Protein AF-A0A0M9DLR0-F1 (afdb_monomer)

Sequence (279 aa):
MKERIIIENIEEGLEKYKYYDSYKYNMDYLMDQLENIEKRFRVQEEAFNKESDKRETAIFPAHVFYKMQPSIVAPAYNLNQYLTKLNEYTVYYNFGEREKLKKTEVELNIYVNQIFISIKTLLDRCVSLFTYYIKGVSKDSTFGHIKANGTATGLINKIITIKKKPNDVDKEKEPLLDYIYEQYNEWIRIAVGPRDMIIHYNDFYTKYQHPIDGRIFPVHLEIRTFDDPYIDGEYVEPCDYNYKILYQKIHQLYEFFFTITATLSHPAYKISLSKMHYI

Mean predicted aligned error: 8.33 Å

Nearest PDB structures (foldseek):
  7unf-assembly1_4  TM=5.567E-01  e=7.968E+00  Homo sapiens
  8eas-assembly1_h  TM=5.859E-01  e=9.215E+00  Saccharomyces cerevisiae

Structure (mmCIF, N/CA/C/O backbone):
data_AF-A0A0M9DLR0-F1
#
_entry.id   AF-A0A0M9DLR0-F1
#
loop_
_atom_site.group_PDB
_atom_site.id
_atom_site.type_symbol
_atom_site.label_atom_id
_atom_site.label_alt_id
_atom_site.label_comp_id
_atom_site.label_asym_id
_atom_site.label_entity_id
_atom_site.label_seq_id
_atom_site.pdbx_PDB_ins_code
_atom_site.Cartn_x
_atom_site.Cartn_y
_atom_site.Cartn_z
_atom_site.occupancy
_atom_site.B_iso_or_equiv
_atom_site.auth_seq_id
_atom_site.auth_comp_id
_atom_site.auth_asym_id
_atom_site.auth_atom_id
_atom_site.pdbx_PDB_model_num
ATOM 1 N N . MET A 1 1 ? 40.654 0.465 -22.430 1.00 55.47 1 MET A N 1
ATOM 2 C CA . MET A 1 1 ? 40.245 1.735 -23.079 1.00 55.47 1 MET A CA 1
ATOM 3 C C . MET A 1 1 ? 38.786 1.690 -23.536 1.00 55.47 1 MET A C 1
ATOM 5 O O . MET A 1 1 ? 38.030 2.505 -23.041 1.00 55.47 1 MET A O 1
ATOM 9 N N . LYS A 1 2 ? 38.350 0.720 -24.365 1.00 58.00 2 LYS A N 1
ATOM 10 C CA . LYS A 1 2 ? 36.925 0.559 -24.752 1.00 58.00 2 LYS A CA 1
ATOM 11 C C . LYS A 1 2 ? 35.959 0.384 -23.570 1.00 58.00 2 LYS A C 1
ATOM 13 O O . LYS A 1 2 ? 34.967 1.089 -23.515 1.00 58.00 2 LYS A O 1
ATOM 18 N N . GLU A 1 3 ? 36.266 -0.492 -22.612 1.00 60.34 3 GLU A N 1
ATOM 19 C CA . GLU A 1 3 ? 35.406 -0.697 -21.428 1.00 60.34 3 GLU A CA 1
ATOM 20 C C . GLU A 1 3 ? 35.289 0.556 -20.557 1.00 60.34 3 GLU A C 1
ATOM 22 O O . GLU A 1 3 ? 34.208 0.884 -20.093 1.00 60.34 3 GLU A O 1
ATOM 27 N N . ARG A 1 4 ? 36.388 1.301 -20.399 1.00 53.91 4 ARG A N 1
ATOM 28 C CA . ARG A 1 4 ? 36.407 2.551 -19.632 1.00 53.91 4 ARG A CA 1
ATOM 29 C C . ARG A 1 4 ? 35.553 3.642 -20.289 1.00 53.91 4 ARG A C 1
ATOM 31 O O . ARG A 1 4 ? 34.787 4.290 -19.597 1.00 53.91 4 ARG A O 1
ATOM 38 N N 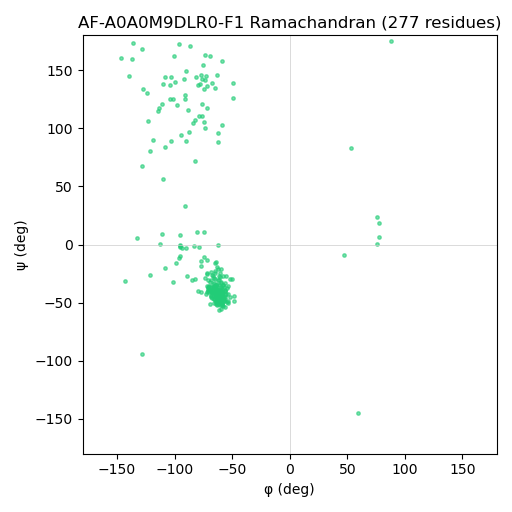. ILE A 1 5 ? 35.608 3.752 -21.620 1.00 62.72 5 ILE A N 1
ATOM 39 C CA . ILE A 1 5 ? 34.751 4.657 -22.406 1.00 62.72 5 ILE A CA 1
ATOM 40 C C . ILE A 1 5 ? 33.271 4.256 -22.290 1.00 62.72 5 ILE A C 1
ATOM 42 O O . ILE A 1 5 ? 32.404 5.115 -22.208 1.00 62.72 5 ILE A O 1
ATOM 46 N N . ILE A 1 6 ? 32.958 2.956 -22.267 1.00 61.72 6 ILE A N 1
ATOM 47 C CA . ILE A 1 6 ? 31.578 2.476 -22.084 1.00 61.72 6 ILE A CA 1
ATOM 48 C C . ILE A 1 6 ? 31.070 2.800 -20.672 1.00 61.72 6 ILE A C 1
ATOM 50 O O . ILE A 1 6 ? 29.934 3.239 -20.535 1.00 61.72 6 ILE A O 1
ATOM 54 N N . ILE A 1 7 ? 31.897 2.625 -19.637 1.00 61.94 7 ILE A N 1
ATOM 55 C CA . ILE A 1 7 ? 31.536 2.946 -18.247 1.00 61.94 7 ILE A CA 1
ATOM 56 C C . ILE A 1 7 ? 31.287 4.449 -18.077 1.00 61.94 7 ILE A C 1
ATOM 58 O O . ILE A 1 7 ? 30.223 4.818 -17.589 1.00 61.94 7 ILE A O 1
ATOM 62 N N . GLU A 1 8 ? 32.204 5.299 -18.549 1.00 59.59 8 GLU A N 1
ATOM 63 C CA . GLU A 1 8 ? 32.063 6.764 -18.488 1.00 59.59 8 GLU A CA 1
ATOM 64 C C . GLU A 1 8 ? 30.788 7.227 -19.231 1.00 59.59 8 GLU A C 1
ATOM 66 O O . GLU A 1 8 ? 30.005 8.008 -18.696 1.00 59.59 8 GLU A O 1
ATOM 71 N N . ASN A 1 9 ? 30.473 6.637 -20.392 1.00 67.44 9 ASN A N 1
ATOM 72 C CA . ASN A 1 9 ? 29.235 6.929 -21.130 1.00 67.44 9 ASN A CA 1
ATOM 73 C C . ASN A 1 9 ? 27.950 6.432 -20.431 1.00 67.44 9 ASN A C 1
ATOM 75 O O . ASN A 1 9 ? 26.885 7.028 -20.605 1.00 67.44 9 ASN A O 1
ATOM 79 N N . ILE A 1 10 ? 28.014 5.335 -19.666 1.00 67.94 10 ILE A N 1
ATOM 80 C CA . ILE A 1 10 ? 26.873 4.825 -18.885 1.00 67.94 10 ILE A CA 1
ATOM 81 C C . ILE A 1 10 ? 26.608 5.730 -17.681 1.00 67.94 10 ILE A C 1
ATOM 83 O O . ILE A 1 10 ? 25.446 6.026 -17.408 1.00 67.94 10 ILE A O 1
ATOM 87 N N . GLU A 1 11 ? 27.651 6.173 -16.977 1.00 66.50 11 GLU A N 1
ATOM 88 C CA . GLU A 1 11 ? 27.528 7.096 -15.841 1.00 66.50 11 GLU A CA 1
ATOM 89 C C . GLU A 1 11 ? 26.962 8.450 -16.293 1.00 66.50 11 GLU A C 1
ATOM 91 O O . GLU A 1 11 ? 25.952 8.902 -15.748 1.00 66.50 11 GLU A O 1
ATOM 96 N N . GLU A 1 12 ? 27.503 9.027 -17.371 1.00 65.31 12 GLU A N 1
ATOM 97 C CA . GLU A 1 12 ? 26.950 10.236 -17.998 1.00 65.31 12 GLU A CA 1
ATOM 98 C C . GLU A 1 12 ? 25.506 10.023 -18.487 1.00 65.31 12 GLU A C 1
ATOM 100 O O . GLU A 1 12 ? 24.647 10.901 -18.363 1.00 65.31 12 GLU A O 1
ATOM 105 N N . GLY A 1 13 ? 25.202 8.832 -19.011 1.00 64.19 13 GLY A N 1
ATOM 106 C CA . GLY A 1 13 ? 23.851 8.429 -19.385 1.00 64.19 13 GLY A CA 1
ATOM 107 C C . GLY A 1 13 ? 22.892 8.413 -18.194 1.00 64.19 13 GLY A C 1
ATOM 108 O O . GLY A 1 13 ? 21.809 8.983 -18.279 1.00 64.19 13 GLY A O 1
ATOM 109 N N . LEU A 1 14 ? 23.272 7.802 -17.073 1.00 65.69 14 LEU A N 1
ATOM 110 C CA . LEU A 1 14 ? 22.442 7.727 -15.866 1.00 65.69 14 LEU A CA 1
ATOM 111 C C . LEU A 1 14 ? 22.178 9.107 -15.254 1.00 65.69 14 LEU A C 1
ATOM 113 O O . LEU A 1 14 ? 21.077 9.353 -14.760 1.00 65.69 14 LEU A O 1
ATOM 117 N N . GLU A 1 15 ? 23.143 10.026 -15.317 1.00 63.56 15 GLU A N 1
ATOM 118 C CA . GLU A 1 15 ? 22.922 11.411 -14.894 1.00 63.56 15 GLU A CA 1
ATOM 119 C C . GLU A 1 15 ? 21.972 12.165 -15.829 1.00 63.56 15 GLU A C 1
ATOM 121 O O . GLU A 1 15 ? 21.103 12.906 -15.363 1.00 63.56 15 GLU A O 1
ATOM 126 N N . LYS A 1 16 ? 22.089 11.933 -17.140 1.00 66.25 16 LYS A N 1
ATOM 127 C CA . LYS A 1 16 ? 21.242 12.549 -18.168 1.00 66.25 16 LYS A CA 1
ATOM 128 C C . LYS A 1 16 ? 19.820 11.977 -18.205 1.00 66.25 16 LYS A C 1
ATOM 130 O O . LYS A 1 16 ? 18.882 12.685 -18.572 1.00 66.25 16 LYS A O 1
ATOM 135 N N . TYR A 1 17 ? 19.642 10.715 -17.820 1.00 67.75 17 TYR A N 1
ATOM 136 C CA . TYR A 1 17 ? 18.395 9.961 -17.944 1.00 67.75 17 TYR A CA 1
ATOM 137 C C . TYR A 1 17 ? 17.740 9.683 -16.581 1.00 67.75 17 TYR A C 1
ATOM 139 O O . TYR A 1 17 ? 17.421 8.545 -16.251 1.00 67.75 17 TYR A O 1
ATOM 147 N N . LYS A 1 18 ? 17.472 10.745 -15.807 1.00 79.56 18 LYS A N 1
ATOM 148 C CA . LYS A 1 18 ? 16.685 10.717 -14.551 1.00 79.56 18 LYS A CA 1
ATOM 149 C C . LYS A 1 18 ? 15.189 10.975 -14.767 1.00 79.56 18 LYS A C 1
ATOM 151 O O . LYS A 1 18 ? 14.521 11.593 -13.939 1.00 79.56 18 LYS A O 1
ATOM 156 N N . TYR A 1 19 ? 14.641 10.536 -15.898 1.00 78.31 19 TYR A N 1
ATOM 157 C CA . TYR A 1 19 ? 13.278 10.886 -16.317 1.00 78.31 19 TYR A CA 1
ATOM 158 C C . TYR A 1 19 ? 12.201 10.491 -15.312 1.00 78.31 19 TYR A C 1
ATOM 160 O O . TYR A 1 19 ? 11.195 11.184 -15.176 1.00 78.31 19 TYR A O 1
ATOM 168 N N . TYR A 1 20 ? 12.397 9.361 -14.637 1.00 87.25 20 TYR A N 1
ATOM 169 C CA . TYR A 1 20 ? 11.394 8.793 -13.747 1.00 87.25 20 TYR A CA 1
ATOM 170 C C . TYR A 1 20 ? 11.581 9.220 -12.285 1.00 87.25 20 TYR A C 1
ATOM 172 O O . TYR A 1 20 ? 10.738 8.901 -11.449 1.00 87.25 20 TYR A O 1
ATOM 180 N N . ASP A 1 21 ? 12.634 9.982 -11.965 1.00 89.81 21 ASP A N 1
ATOM 181 C CA . ASP A 1 21 ? 12.941 10.378 -10.585 1.00 89.81 21 ASP A CA 1
ATOM 182 C C . ASP A 1 21 ? 11.887 11.319 -9.991 1.00 89.81 21 ASP A C 1
ATOM 184 O O . ASP A 1 21 ? 11.648 11.280 -8.788 1.00 89.81 21 ASP A O 1
ATOM 188 N N . SER A 1 22 ? 11.179 12.094 -10.820 1.00 90.25 22 SER A N 1
ATOM 189 C CA . SER A 1 22 ? 10.074 12.950 -10.363 1.00 90.25 22 SER A CA 1
ATOM 190 C C . SER A 1 22 ? 8.880 12.169 -9.800 1.00 90.25 22 SER A C 1
ATOM 192 O O . SER A 1 22 ? 8.018 12.758 -9.158 1.00 90.25 22 SER A O 1
ATOM 194 N N . TYR A 1 23 ? 8.802 10.861 -10.065 1.00 92.69 23 TYR A N 1
ATOM 195 C CA . TYR A 1 23 ? 7.765 9.969 -9.539 1.00 92.69 23 TYR A CA 1
ATOM 196 C C . TYR A 1 23 ? 8.212 9.233 -8.271 1.00 92.69 23 TYR A C 1
ATOM 198 O O . TYR A 1 23 ? 7.442 8.448 -7.716 1.00 92.69 23 TYR A O 1
ATOM 206 N N . LYS A 1 24 ? 9.448 9.457 -7.805 1.00 96.00 24 LYS A N 1
ATOM 207 C CA . LYS A 1 24 ? 9.938 8.843 -6.574 1.00 96.00 24 LYS A CA 1
ATOM 208 C C . LYS A 1 24 ? 9.310 9.501 -5.353 1.00 96.00 24 LYS A C 1
ATOM 210 O O . LYS A 1 24 ? 9.160 10.718 -5.276 1.00 96.00 24 LYS A O 1
ATOM 215 N N . TYR A 1 25 ? 8.998 8.676 -4.366 1.00 96.94 25 TYR A N 1
ATOM 216 C CA . TYR A 1 25 ? 8.589 9.132 -3.047 1.00 96.94 25 TYR A CA 1
ATOM 217 C C . TYR A 1 25 ? 9.805 9.572 -2.238 1.00 96.94 25 TYR A C 1
ATOM 219 O O . TYR A 1 25 ? 10.836 8.896 -2.230 1.00 96.94 25 TYR A O 1
ATOM 227 N N . ASN A 1 26 ? 9.665 10.681 -1.514 1.00 96.88 26 ASN A N 1
ATOM 228 C CA . ASN A 1 26 ? 10.632 11.075 -0.500 1.00 96.88 26 ASN A CA 1
ATOM 229 C C . ASN A 1 26 ? 10.429 10.194 0.744 1.00 96.88 26 ASN A C 1
ATOM 231 O O . ASN A 1 26 ? 9.409 10.298 1.427 1.00 96.88 26 ASN A O 1
ATOM 235 N N . MET A 1 27 ? 11.396 9.312 1.003 1.00 96.31 27 MET A N 1
ATOM 236 C CA . MET A 1 27 ? 11.314 8.346 2.099 1.00 96.31 27 MET A CA 1
ATOM 237 C C . MET A 1 27 ? 11.441 9.016 3.467 1.00 96.31 27 MET A C 1
ATOM 239 O O . MET A 1 27 ? 10.735 8.610 4.383 1.00 96.31 27 MET A O 1
ATOM 243 N N . ASP A 1 28 ? 12.262 10.058 3.594 1.00 96.50 28 ASP A N 1
ATOM 244 C CA . ASP A 1 28 ? 12.433 10.790 4.854 1.00 96.50 28 ASP A CA 1
ATOM 245 C C . ASP A 1 28 ? 11.131 11.496 5.234 1.00 96.50 28 ASP A C 1
ATOM 247 O O . ASP A 1 28 ? 10.616 11.318 6.334 1.00 96.50 28 ASP A O 1
ATOM 251 N N . TYR A 1 29 ? 10.511 12.180 4.267 1.00 96.06 29 TYR A N 1
ATOM 252 C CA . TYR A 1 29 ? 9.201 12.794 4.468 1.00 96.06 29 TYR A CA 1
ATOM 253 C C . TYR A 1 29 ? 8.136 11.762 4.857 1.00 96.06 29 TYR A C 1
ATOM 255 O O . TYR A 1 29 ? 7.325 12.014 5.748 1.00 96.06 29 TYR A O 1
ATOM 263 N N . LEU A 1 30 ? 8.130 10.589 4.209 1.00 96.19 30 LEU A N 1
ATOM 264 C CA . LEU A 1 30 ? 7.213 9.510 4.567 1.00 96.19 30 LEU A CA 1
ATOM 265 C C . LEU A 1 30 ? 7.427 9.080 6.025 1.00 96.19 30 LEU A C 1
ATOM 267 O O . LEU A 1 30 ? 6.453 9.004 6.769 1.00 96.19 30 LEU A O 1
ATOM 271 N N . MET A 1 31 ? 8.674 8.860 6.449 1.00 96.25 31 MET A N 1
ATOM 272 C CA . MET A 1 31 ? 9.000 8.486 7.828 1.00 96.25 31 MET A CA 1
ATOM 273 C C . MET A 1 31 ? 8.568 9.554 8.842 1.00 96.25 31 MET A C 1
ATOM 275 O O . MET A 1 31 ? 7.948 9.202 9.848 1.00 96.25 31 MET A O 1
ATOM 279 N N . ASP A 1 32 ? 8.774 10.839 8.543 1.00 96.50 32 ASP A N 1
ATOM 280 C CA . ASP A 1 32 ? 8.313 11.951 9.386 1.00 96.50 32 ASP A CA 1
ATOM 281 C C . ASP A 1 32 ? 6.783 11.942 9.557 1.00 96.50 32 ASP A C 1
ATOM 283 O O . ASP A 1 32 ? 6.254 12.163 10.652 1.00 96.50 32 ASP A O 1
ATOM 287 N N . GLN A 1 33 ? 6.031 11.654 8.485 1.00 95.62 33 GLN A N 1
ATOM 288 C CA . GLN A 1 33 ? 4.574 11.512 8.574 1.00 95.62 33 GLN A CA 1
ATOM 289 C C . GLN A 1 33 ? 4.172 10.341 9.481 1.00 95.62 33 GLN A C 1
ATOM 291 O O . GLN A 1 33 ? 3.237 10.478 10.277 1.00 95.62 33 GLN A O 1
ATOM 296 N N . LEU A 1 34 ? 4.875 9.205 9.401 1.00 95.75 34 LEU A N 1
ATOM 297 C CA . LEU A 1 34 ? 4.601 8.045 10.254 1.00 95.75 34 LEU A CA 1
ATOM 298 C C . LEU A 1 34 ? 4.871 8.352 11.726 1.00 95.75 34 LEU A C 1
ATOM 300 O O . LEU A 1 34 ? 4.038 8.019 12.568 1.00 95.75 34 LEU A O 1
ATOM 304 N N . GLU A 1 35 ? 5.964 9.046 12.039 1.00 95.25 35 GLU A N 1
ATOM 305 C CA . GLU A 1 35 ? 6.272 9.455 13.411 1.00 95.25 35 GLU A CA 1
ATOM 306 C C . GLU A 1 35 ? 5.167 10.360 13.986 1.00 95.25 35 GLU A C 1
ATOM 308 O O . GLU A 1 35 ? 4.715 10.178 15.120 1.00 95.25 35 GLU A O 1
ATOM 313 N N . ASN A 1 36 ? 4.661 11.301 13.186 1.00 95.00 36 ASN A N 1
ATOM 314 C CA . ASN A 1 36 ? 3.572 12.189 13.596 1.00 95.00 36 ASN A CA 1
ATOM 315 C C . ASN A 1 36 ? 2.249 11.444 13.835 1.00 95.00 36 ASN A C 1
ATOM 317 O O . ASN A 1 36 ? 1.488 11.793 14.740 1.00 95.00 36 ASN A O 1
ATOM 321 N N . ILE A 1 37 ? 1.943 10.417 13.040 1.00 94.88 37 ILE A N 1
ATOM 322 C CA . ILE A 1 37 ? 0.763 9.567 13.258 1.00 94.88 37 ILE A CA 1
ATOM 323 C C . ILE A 1 37 ? 0.929 8.727 14.526 1.00 94.88 37 ILE A C 1
ATOM 325 O O . ILE A 1 37 ? 0.011 8.666 15.344 1.00 94.88 37 ILE A O 1
ATOM 329 N N . GLU A 1 38 ? 2.102 8.131 14.728 1.00 95.44 38 GLU A N 1
ATOM 330 C CA . GLU A 1 38 ? 2.394 7.339 15.920 1.00 95.44 38 GLU A CA 1
ATOM 331 C C . GLU A 1 38 ? 2.246 8.178 17.197 1.00 95.44 38 GLU A C 1
ATOM 333 O O . GLU A 1 38 ? 1.578 7.752 18.142 1.00 95.44 38 GLU A O 1
ATOM 338 N N . LYS A 1 39 ? 2.782 9.407 17.204 1.00 95.00 39 LYS A N 1
ATOM 339 C CA . LYS A 1 39 ? 2.611 10.366 18.309 1.00 95.00 39 LYS A CA 1
ATOM 340 C C . LYS A 1 39 ? 1.137 10.623 18.620 1.00 95.00 39 LYS A C 1
ATOM 342 O O . LYS A 1 39 ? 0.760 10.631 19.789 1.00 95.00 39 LYS A O 1
ATOM 347 N N . ARG A 1 40 ? 0.283 10.783 17.602 1.00 94.88 40 ARG A N 1
ATOM 348 C CA . ARG A 1 40 ? -1.163 10.979 17.810 1.00 94.88 40 ARG A CA 1
ATOM 349 C C . ARG A 1 40 ? -1.825 9.763 18.458 1.00 94.88 40 ARG A C 1
ATOM 351 O O . ARG A 1 40 ? -2.598 9.935 19.397 1.00 94.88 40 ARG A O 1
ATOM 358 N N . PHE A 1 41 ? -1.482 8.545 18.032 1.00 94.94 41 PHE A N 1
ATOM 359 C CA . PHE A 1 41 ? -1.975 7.334 18.699 1.00 94.94 41 PHE A CA 1
ATOM 360 C C . PHE A 1 41 ? -1.513 7.242 20.159 1.00 94.94 41 PHE A C 1
ATOM 362 O O . PHE A 1 41 ? -2.316 6.879 21.016 1.00 94.94 41 PHE A O 1
ATOM 369 N N . ARG A 1 42 ? -0.264 7.622 20.463 1.00 92.88 42 ARG A N 1
ATOM 370 C CA . ARG A 1 42 ? 0.257 7.649 21.844 1.00 92.88 42 ARG A CA 1
ATOM 371 C C . ARG A 1 42 ? -0.511 8.626 22.733 1.00 92.88 42 ARG A C 1
ATOM 373 O O . ARG A 1 42 ? -0.895 8.263 23.837 1.00 92.88 42 ARG A O 1
ATOM 380 N N . VAL A 1 43 ? -0.818 9.826 22.238 1.00 92.25 43 VAL A N 1
ATOM 381 C CA . VAL A 1 43 ? -1.644 10.803 22.976 1.00 92.25 43 VAL A CA 1
ATOM 382 C C . VAL A 1 43 ? -3.035 10.236 23.286 1.00 92.25 43 VAL A C 1
ATOM 384 O O . VAL A 1 43 ? -3.556 10.406 24.388 1.00 92.25 43 VAL A O 1
ATOM 387 N N . GLN A 1 44 ? -3.640 9.536 22.326 1.00 90.81 44 GLN A N 1
ATOM 388 C CA . GLN A 1 44 ? -4.952 8.909 22.493 1.00 90.81 44 GLN A CA 1
ATOM 389 C C . GLN A 1 44 ? -4.915 7.757 23.521 1.00 90.81 44 GLN A C 1
ATOM 391 O O . GLN A 1 44 ? -5.825 7.617 24.337 1.00 90.81 44 GLN A O 1
ATOM 396 N N . GLU A 1 45 ? -3.841 6.964 23.517 1.00 89.56 45 GLU A N 1
ATOM 397 C CA . GLU A 1 45 ? -3.565 5.913 24.502 1.00 89.56 45 GLU A CA 1
ATOM 398 C C . GLU A 1 45 ? -3.366 6.482 25.916 1.00 89.56 45 GLU A C 1
ATOM 400 O O . GLU A 1 45 ? -3.955 5.980 26.873 1.00 89.56 45 GLU A O 1
ATOM 405 N N . GLU A 1 46 ? -2.600 7.564 26.062 1.00 88.25 46 GLU A N 1
ATOM 406 C CA . GLU A 1 46 ? -2.415 8.250 27.345 1.00 88.25 46 GLU A CA 1
ATOM 407 C C . GLU A 1 46 ? -3.736 8.775 27.917 1.00 88.25 46 GLU A C 1
ATOM 409 O O . GLU A 1 46 ? -3.969 8.680 29.125 1.00 88.25 46 GLU A O 1
ATOM 414 N N . ALA A 1 47 ? -4.614 9.312 27.064 1.00 87.00 47 ALA A N 1
ATOM 415 C CA . ALA A 1 47 ? -5.949 9.743 27.467 1.00 87.00 47 ALA A CA 1
ATOM 416 C C . ALA A 1 47 ? -6.796 8.558 27.956 1.00 87.00 47 ALA A C 1
ATOM 418 O O . ALA A 1 47 ? -7.358 8.619 29.048 1.00 87.00 47 ALA A O 1
ATOM 419 N N . PHE A 1 48 ? -6.809 7.449 27.211 1.00 86.00 48 PHE A N 1
ATOM 420 C CA . PHE A 1 48 ? -7.509 6.225 27.610 1.00 86.00 48 PHE A CA 1
ATOM 421 C C . PHE A 1 48 ? -6.998 5.668 28.951 1.00 86.00 48 PHE A C 1
ATOM 423 O O . PHE A 1 48 ? -7.786 5.265 29.806 1.00 86.00 48 PHE A O 1
ATOM 430 N N . ASN A 1 49 ? -5.681 5.682 29.171 1.00 81.75 49 ASN A N 1
ATOM 431 C CA . ASN A 1 49 ? -5.057 5.168 30.393 1.00 81.75 49 ASN A CA 1
ATOM 432 C C . ASN A 1 49 ? -5.385 5.992 31.645 1.00 81.75 49 ASN A C 1
ATOM 434 O O . ASN A 1 49 ? -5.375 5.450 32.750 1.00 81.75 49 ASN A O 1
ATOM 438 N N . LYS A 1 50 ? -5.700 7.284 31.500 1.00 81.50 50 LYS A N 1
ATOM 439 C CA . LYS A 1 50 ? -6.189 8.113 32.616 1.00 81.50 50 LYS A CA 1
ATOM 440 C C . LYS A 1 50 ? -7.616 7.748 33.033 1.00 81.50 50 LYS A C 1
ATOM 442 O O . LYS A 1 50 ? -7.977 7.970 34.183 1.00 81.50 50 LYS A O 1
ATOM 447 N N . GLU A 1 51 ? -8.404 7.189 32.118 1.00 76.50 51 GLU A N 1
ATOM 448 C CA . GLU A 1 51 ? -9.818 6.849 32.322 1.00 76.50 51 GLU A CA 1
ATOM 449 C C . GLU A 1 51 ? -10.048 5.372 32.714 1.00 76.50 51 GLU A C 1
ATOM 451 O O . GLU A 1 51 ? -11.154 5.013 33.115 1.00 76.50 51 GLU A O 1
ATOM 456 N N . SER A 1 52 ? -9.031 4.504 32.607 1.00 66.50 52 SER A N 1
ATOM 457 C CA . SER A 1 52 ? -9.161 3.043 32.752 1.00 66.50 52 SER A CA 1
ATOM 458 C C . SER A 1 52 ? -8.233 2.447 33.826 1.00 66.50 52 SER A C 1
ATOM 460 O O . SER A 1 52 ? -7.017 2.631 33.800 1.00 66.50 52 SER A O 1
ATOM 462 N N . ASP A 1 53 ? -8.791 1.630 34.728 1.00 63.88 53 ASP A N 1
ATOM 463 C CA . ASP A 1 53 ? -8.050 0.899 35.777 1.00 63.88 53 ASP A CA 1
ATOM 464 C C . ASP A 1 53 ? -7.325 -0.375 35.281 1.00 63.88 53 ASP A C 1
ATOM 466 O O . ASP A 1 53 ? -6.642 -1.050 36.050 1.00 63.88 53 ASP A O 1
ATOM 470 N N . LYS A 1 54 ? -7.442 -0.743 33.996 1.00 59.34 54 LYS A N 1
ATOM 471 C CA . LYS A 1 54 ? -6.882 -1.995 33.442 1.00 59.34 54 LYS A CA 1
ATOM 472 C C . LYS A 1 54 ? -5.605 -1.736 32.640 1.00 59.34 54 LYS A C 1
ATOM 474 O O . LYS A 1 54 ? -5.685 -1.522 31.433 1.00 59.34 54 LYS A O 1
ATOM 479 N N . ARG A 1 55 ? -4.447 -1.754 33.311 1.00 60.75 55 ARG A N 1
ATOM 480 C CA . ARG A 1 55 ? -3.188 -1.206 32.765 1.00 60.75 55 ARG A CA 1
ATOM 481 C C . ARG A 1 55 ? -2.185 -2.215 32.196 1.00 60.75 55 ARG A C 1
ATOM 483 O O . ARG A 1 55 ? -1.475 -1.869 31.266 1.00 60.75 55 ARG A O 1
ATOM 490 N N . GLU A 1 56 ? -2.083 -3.433 32.721 1.00 60.78 56 GLU A N 1
ATOM 491 C CA . GLU A 1 56 ? -0.775 -4.115 32.637 1.00 60.78 56 GLU A CA 1
ATOM 492 C C . GLU A 1 56 ? -0.568 -5.081 31.460 1.00 60.78 56 GLU A C 1
ATOM 494 O O . GLU A 1 56 ? 0.569 -5.473 31.215 1.00 60.78 56 GLU A O 1
ATOM 499 N N . THR A 1 57 ? -1.602 -5.437 30.683 1.00 73.94 57 THR A N 1
ATOM 500 C CA . THR A 1 57 ? -1.441 -6.441 29.603 1.00 73.94 57 THR A CA 1
ATOM 501 C C . THR A 1 57 ? -2.036 -6.070 28.243 1.00 73.94 57 THR A C 1
ATOM 503 O O . THR A 1 57 ? -2.034 -6.892 27.325 1.00 73.94 57 THR A O 1
ATOM 506 N N . ALA A 1 58 ? -2.546 -4.847 28.071 1.00 83.19 58 ALA A N 1
ATOM 507 C CA . ALA A 1 58 ? -3.133 -4.420 26.800 1.00 83.19 58 ALA A CA 1
ATOM 508 C C . ALA A 1 58 ? -2.065 -4.011 25.771 1.00 83.19 58 ALA A C 1
ATOM 510 O O . ALA A 1 58 ? -1.134 -3.269 26.075 1.00 83.19 58 ALA A O 1
ATOM 511 N N . ILE A 1 59 ? -2.245 -4.440 24.523 1.00 88.00 59 ILE A N 1
ATOM 512 C CA . ILE A 1 59 ? -1.531 -3.919 23.358 1.00 88.00 59 ILE A CA 1
ATOM 513 C C . ILE A 1 59 ? -2.346 -2.774 22.761 1.00 88.00 59 ILE A C 1
ATOM 515 O O . ILE A 1 59 ? -3.498 -2.982 22.377 1.00 88.00 59 ILE A O 1
ATOM 519 N N . PHE A 1 60 ? -1.734 -1.603 22.599 1.00 91.31 60 PHE A N 1
ATO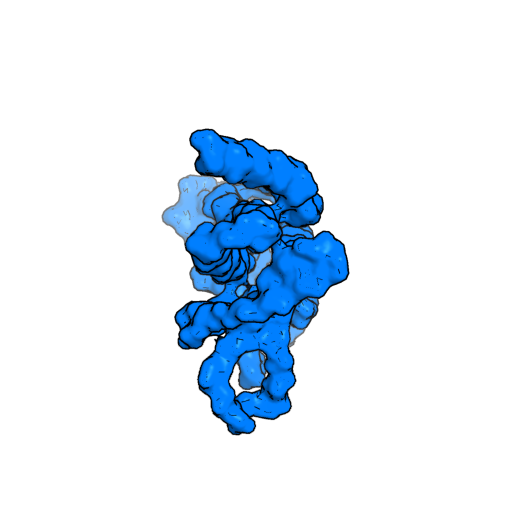M 520 C CA . PHE A 1 60 ? -2.393 -0.395 22.099 1.00 91.31 60 PHE A CA 1
ATOM 521 C C . PHE A 1 60 ? -2.133 -0.099 20.608 1.00 91.31 60 PHE A C 1
ATOM 523 O O . PHE A 1 60 ? -1.168 -0.619 20.032 1.00 91.31 60 PHE A O 1
ATOM 530 N N . PRO A 1 61 ? -2.966 0.758 19.971 1.00 92.69 61 PRO A N 1
ATOM 531 C CA . PRO A 1 61 ? -2.844 1.104 18.553 1.00 92.69 61 PRO A CA 1
ATOM 532 C C . PRO A 1 61 ? -1.466 1.631 18.148 1.00 92.69 61 PRO A C 1
ATOM 534 O O . PRO A 1 61 ? -0.984 1.269 17.079 1.00 92.69 61 PRO A O 1
ATOM 537 N N . ALA A 1 62 ? -0.800 2.425 18.997 1.00 93.94 62 ALA A N 1
ATOM 538 C CA . ALA A 1 62 ? 0.532 2.964 18.707 1.00 93.94 62 ALA A CA 1
ATOM 539 C C . ALA A 1 62 ? 1.568 1.853 18.467 1.00 93.94 62 ALA A C 1
ATOM 541 O O . ALA A 1 62 ? 2.351 1.921 17.522 1.00 93.94 62 ALA A O 1
ATOM 542 N N . HIS A 1 63 ? 1.530 0.782 19.267 1.00 92.62 63 HIS A N 1
ATOM 543 C CA . HIS A 1 63 ? 2.420 -0.372 19.099 1.00 92.62 63 HIS A CA 1
ATOM 544 C C . HIS A 1 63 ? 2.134 -1.151 17.816 1.00 92.62 63 HIS A C 1
ATOM 546 O O . HIS A 1 63 ? 3.055 -1.589 17.125 1.00 92.62 63 HIS A O 1
ATOM 552 N N . VAL A 1 64 ? 0.853 -1.332 17.486 1.00 92.56 64 VAL A N 1
ATOM 553 C CA . VAL A 1 64 ? 0.443 -1.989 16.237 1.00 92.56 64 VAL A CA 1
ATOM 554 C C . VAL A 1 64 ? 0.880 -1.158 15.033 1.00 92.56 64 VAL A C 1
ATOM 556 O O . VAL A 1 64 ? 1.452 -1.713 14.095 1.00 92.56 64 VAL A O 1
ATOM 559 N N . PHE A 1 65 ? 0.689 0.162 15.095 1.00 95.31 65 PHE A N 1
ATOM 560 C CA . PHE A 1 65 ? 1.119 1.110 14.074 1.00 95.31 65 PHE A CA 1
ATOM 561 C C . PHE A 1 65 ? 2.639 1.071 13.861 1.00 95.31 65 PHE A C 1
ATOM 563 O O . PHE A 1 65 ? 3.104 0.924 12.731 1.00 95.31 65 PHE A O 1
ATOM 570 N N . TYR A 1 66 ? 3.419 1.114 14.944 1.00 94.88 66 TYR A N 1
ATOM 571 C CA . TYR A 1 66 ? 4.877 0.995 14.888 1.00 94.88 66 TYR A CA 1
ATOM 572 C C . TYR A 1 66 ? 5.312 -0.300 14.180 1.00 94.88 66 TYR A C 1
ATOM 574 O O . TYR A 1 66 ? 6.113 -0.281 13.246 1.00 94.88 66 TYR A O 1
ATOM 582 N N . LYS A 1 67 ? 4.711 -1.440 14.543 1.00 93.50 67 LYS A N 1
ATOM 583 C CA . LYS A 1 67 ? 5.032 -2.742 13.935 1.00 93.50 67 LYS A CA 1
ATOM 584 C C . LYS A 1 67 ? 4.679 -2.853 12.452 1.00 93.50 67 LYS A C 1
ATOM 586 O O . LYS A 1 67 ? 5.273 -3.678 11.759 1.00 93.50 67 LYS A O 1
ATOM 591 N N . MET A 1 68 ? 3.719 -2.072 11.958 1.00 94.62 68 MET A N 1
ATOM 592 C CA . MET A 1 68 ? 3.334 -2.093 10.544 1.00 94.62 68 MET A CA 1
ATOM 593 C C . MET A 1 68 ? 4.113 -1.099 9.673 1.00 94.62 68 MET A C 1
ATOM 595 O O . MET A 1 68 ? 3.944 -1.150 8.457 1.00 94.62 68 MET A O 1
ATOM 599 N N . GLN A 1 69 ? 5.002 -0.265 10.233 1.00 95.25 69 GLN A N 1
ATOM 600 C CA . GLN A 1 69 ? 5.829 0.684 9.466 1.00 95.25 69 GLN A CA 1
ATOM 601 C C . GLN A 1 69 ? 6.526 0.055 8.246 1.00 95.25 69 GLN A C 1
ATOM 603 O O . GLN A 1 69 ? 6.391 0.615 7.158 1.00 95.25 69 GLN A O 1
ATOM 608 N N . PRO A 1 70 ? 7.144 -1.144 8.321 1.00 96.12 70 PRO A N 1
ATOM 609 C CA . PRO A 1 70 ? 7.708 -1.782 7.130 1.00 96.12 70 PRO A CA 1
ATOM 610 C C . PRO A 1 70 ? 6.673 -2.041 6.025 1.00 96.12 70 PRO A C 1
ATOM 612 O O . PRO A 1 70 ? 6.962 -1.851 4.848 1.00 96.12 70 PRO A O 1
ATOM 615 N N . SER A 1 71 ? 5.445 -2.431 6.390 1.00 96.62 71 SER A N 1
ATOM 616 C CA . SER A 1 71 ? 4.350 -2.629 5.427 1.00 96.62 71 SER A CA 1
ATOM 617 C C . SER A 1 71 ? 3.840 -1.309 4.847 1.00 96.62 71 SER A C 1
ATOM 619 O O . SER A 1 71 ? 3.407 -1.289 3.701 1.00 96.62 71 SER A O 1
ATOM 621 N N . ILE A 1 72 ? 3.906 -0.214 5.612 1.00 97.50 72 ILE A N 1
ATOM 622 C CA . ILE A 1 72 ? 3.528 1.129 5.149 1.00 97.50 72 ILE A CA 1
ATOM 623 C C . ILE A 1 72 ? 4.553 1.669 4.147 1.00 97.50 72 ILE A C 1
ATOM 625 O O . ILE A 1 72 ? 4.188 2.291 3.155 1.00 97.50 72 ILE A O 1
ATOM 629 N N . VAL A 1 73 ? 5.837 1.417 4.384 1.00 98.00 73 VAL A N 1
ATOM 630 C CA . VAL A 1 73 ? 6.950 1.955 3.588 1.00 98.00 73 VAL A CA 1
ATOM 631 C C . VAL A 1 73 ? 7.208 1.140 2.313 1.00 98.00 73 VAL A C 1
ATOM 633 O O . VAL A 1 73 ? 7.644 1.692 1.301 1.00 98.00 73 VAL A O 1
ATOM 636 N N . ALA A 1 74 ? 6.911 -0.163 2.330 1.00 98.06 74 ALA A N 1
ATOM 637 C CA . ALA A 1 74 ? 7.204 -1.077 1.226 1.00 98.06 74 ALA A CA 1
ATOM 638 C C . ALA A 1 74 ? 6.663 -0.640 -0.157 1.00 98.06 74 ALA A C 1
ATOM 640 O O . ALA A 1 74 ? 7.430 -0.743 -1.116 1.00 98.06 74 ALA A O 1
ATOM 641 N N . PRO A 1 75 ? 5.423 -0.126 -0.315 1.00 98.12 75 PRO A N 1
ATOM 642 C CA . PRO A 1 75 ? 4.925 0.321 -1.619 1.00 98.12 75 PRO A CA 1
ATOM 643 C C . PRO A 1 75 ? 5.790 1.422 -2.250 1.00 98.12 75 PRO A C 1
ATOM 645 O O . PRO A 1 75 ? 6.263 1.259 -3.376 1.00 98.12 75 PRO A O 1
ATOM 648 N N . ALA A 1 76 ? 6.066 2.505 -1.511 1.00 98.19 76 ALA A N 1
ATOM 649 C CA . ALA A 1 76 ? 6.946 3.589 -1.958 1.00 98.19 76 ALA A CA 1
ATOM 650 C C . ALA A 1 76 ? 8.365 3.096 -2.256 1.00 98.19 76 ALA A C 1
ATOM 652 O O . ALA A 1 76 ? 8.941 3.449 -3.286 1.00 98.19 76 ALA A O 1
ATOM 653 N N . TYR A 1 77 ? 8.922 2.257 -1.378 1.00 98.38 77 TYR A N 1
ATOM 654 C CA . TYR A 1 77 ? 10.261 1.708 -1.567 1.00 98.38 77 TYR A CA 1
ATOM 655 C C . TYR A 1 77 ? 10.362 0.919 -2.878 1.00 98.38 77 TYR A C 1
ATOM 657 O O . TYR A 1 77 ? 11.233 1.203 -3.700 1.00 98.38 77 TYR A O 1
ATOM 665 N N . ASN A 1 78 ? 9.443 -0.025 -3.107 1.00 98.06 78 ASN A N 1
ATOM 666 C CA . ASN A 1 78 ? 9.448 -0.857 -4.308 1.00 98.06 78 ASN A CA 1
ATOM 667 C C . ASN A 1 78 ? 9.231 -0.029 -5.582 1.00 98.06 78 ASN A C 1
ATOM 669 O O . ASN A 1 78 ? 9.881 -0.295 -6.592 1.00 98.06 78 ASN A O 1
ATOM 673 N N . LEU A 1 79 ? 8.398 1.017 -5.534 1.00 97.94 79 LEU A N 1
ATOM 674 C CA . LEU A 1 79 ? 8.257 1.951 -6.652 1.00 97.94 79 LEU A CA 1
ATOM 675 C C . LEU A 1 79 ? 9.546 2.724 -6.926 1.00 97.94 79 LEU A C 1
ATOM 677 O O . LEU A 1 79 ? 9.960 2.828 -8.076 1.00 97.94 79 LEU A O 1
ATOM 681 N N . ASN A 1 80 ? 10.216 3.236 -5.896 1.00 98.00 80 ASN A N 1
ATOM 682 C CA . ASN A 1 80 ? 11.477 3.954 -6.073 1.00 98.00 80 ASN A CA 1
ATOM 683 C C . ASN A 1 80 ? 12.559 3.063 -6.701 1.00 98.00 80 ASN A C 1
ATOM 685 O O . ASN A 1 80 ? 13.315 3.530 -7.562 1.00 98.00 80 ASN A O 1
ATOM 689 N N . GLN A 1 81 ? 12.618 1.788 -6.303 1.00 97.56 81 GLN A N 1
ATOM 690 C CA . GLN A 1 81 ? 13.513 0.809 -6.922 1.00 97.56 81 GLN A CA 1
ATOM 691 C C . GLN A 1 81 ? 13.119 0.536 -8.378 1.00 97.56 81 GLN A C 1
ATOM 693 O O . GLN A 1 81 ? 13.971 0.625 -9.261 1.00 97.56 81 GLN A O 1
ATOM 698 N N . TYR A 1 82 ? 11.830 0.313 -8.650 1.00 96.19 82 TYR A N 1
ATOM 699 C CA . TYR A 1 82 ? 11.302 0.135 -10.004 1.00 96.19 82 TYR A CA 1
ATOM 700 C C . TYR A 1 82 ? 11.669 1.306 -10.932 1.00 96.19 82 TYR A C 1
ATOM 702 O O . TYR A 1 82 ? 12.212 1.092 -12.012 1.00 96.19 82 TYR A O 1
ATOM 710 N N . LEU A 1 83 ? 11.446 2.553 -10.503 1.00 94.94 83 LEU A N 1
ATOM 711 C CA . LEU A 1 83 ? 11.747 3.751 -11.299 1.00 94.94 83 LEU A CA 1
ATOM 712 C C . LEU A 1 83 ? 13.255 3.912 -11.550 1.00 94.94 83 LEU A C 1
ATOM 714 O O . LEU A 1 83 ? 13.661 4.331 -12.632 1.00 94.94 83 LEU A O 1
ATOM 718 N N . THR A 1 84 ? 14.091 3.537 -10.576 1.00 94.06 84 THR A N 1
ATOM 719 C CA . THR A 1 84 ? 15.555 3.516 -10.746 1.00 94.06 84 THR A CA 1
ATOM 720 C C . THR A 1 84 ? 15.959 2.501 -11.811 1.00 94.06 84 THR A C 1
ATOM 722 O O . THR A 1 84 ? 16.678 2.847 -12.748 1.00 94.06 84 THR A O 1
ATOM 725 N N . LYS A 1 85 ? 15.418 1.280 -11.737 1.00 93.56 85 LYS A N 1
ATOM 726 C CA . LYS A 1 85 ? 15.636 0.252 -12.759 1.00 93.56 85 LYS A CA 1
ATOM 727 C C . LYS A 1 85 ? 15.098 0.643 -14.123 1.00 93.56 85 LYS A C 1
ATOM 729 O O . LYS A 1 85 ? 15.679 0.270 -15.135 1.00 93.56 85 LYS A O 1
ATOM 734 N N . LEU A 1 86 ? 14.040 1.442 -14.172 1.00 91.50 86 LEU A N 1
ATOM 735 C CA . LEU A 1 86 ? 13.486 1.921 -15.427 1.00 91.50 86 LEU A CA 1
ATOM 736 C C . LEU A 1 86 ? 14.394 2.963 -16.110 1.00 91.50 86 LEU A C 1
ATOM 738 O O . LEU A 1 86 ? 14.543 2.939 -17.337 1.00 91.50 86 LEU A O 1
ATOM 742 N N . ASN A 1 87 ? 15.049 3.834 -15.332 1.00 90.00 87 ASN A N 1
ATOM 743 C CA . ASN A 1 87 ? 16.110 4.708 -15.846 1.00 90.00 87 ASN A CA 1
ATOM 744 C C . ASN A 1 87 ? 17.288 3.863 -16.380 1.00 90.00 87 ASN A C 1
ATOM 746 O O . ASN A 1 87 ? 17.695 4.054 -17.525 1.00 90.00 87 ASN A O 1
ATOM 750 N N . GLU A 1 88 ? 17.777 2.880 -15.607 1.00 89.81 88 GLU A N 1
ATOM 751 C CA . GLU A 1 88 ? 18.854 1.960 -16.033 1.00 89.81 88 GLU A CA 1
ATOM 752 C C . GLU A 1 88 ? 18.503 1.226 -17.336 1.00 89.81 88 GLU A C 1
ATOM 754 O O . GLU A 1 88 ? 19.310 1.174 -18.262 1.00 89.81 88 GLU A O 1
ATOM 759 N N . TYR A 1 89 ? 17.274 0.717 -17.445 1.00 88.75 89 TYR A N 1
ATOM 760 C CA . TYR A 1 89 ? 16.784 0.037 -18.641 1.00 88.75 89 TYR A CA 1
ATOM 761 C C . TYR A 1 89 ? 16.836 0.946 -19.875 1.00 88.75 89 TYR A C 1
ATOM 763 O O . TYR A 1 89 ? 17.308 0.536 -20.936 1.00 88.75 89 TYR A O 1
ATOM 771 N N . THR A 1 90 ? 16.404 2.203 -19.726 1.00 84.75 90 THR A N 1
ATOM 772 C CA . THR A 1 90 ? 16.439 3.203 -20.806 1.00 84.75 90 THR A CA 1
ATOM 773 C C . THR A 1 90 ? 17.876 3.465 -21.270 1.00 84.75 90 THR A C 1
ATOM 775 O O . THR A 1 90 ? 18.139 3.520 -22.472 1.00 84.75 90 THR A O 1
ATOM 778 N N . VAL A 1 91 ? 18.823 3.568 -20.331 1.00 85.69 91 VAL A N 1
ATOM 779 C CA . VAL A 1 91 ? 20.256 3.719 -20.627 1.00 85.69 91 VAL A CA 1
ATOM 780 C C . VAL A 1 91 ? 20.769 2.502 -21.395 1.00 85.69 91 VAL A C 1
ATOM 782 O O . VAL A 1 91 ? 21.268 2.640 -22.510 1.00 85.69 91 VAL A O 1
ATOM 785 N N . TYR A 1 92 ? 20.608 1.298 -20.845 1.00 87.38 92 TYR A N 1
ATOM 786 C CA . TYR A 1 92 ? 21.124 0.073 -21.460 1.00 87.38 92 TYR A CA 1
ATOM 787 C C . TYR A 1 92 ? 20.546 -0.179 -22.853 1.00 87.38 92 TYR A C 1
ATOM 789 O O . TYR A 1 92 ? 21.256 -0.685 -23.723 1.00 87.38 92 TYR A O 1
ATOM 797 N N . TYR A 1 93 ? 19.298 0.229 -23.092 1.00 84.19 93 TYR A N 1
ATOM 798 C CA . TYR A 1 93 ? 18.670 0.155 -24.406 1.00 84.19 93 TYR A CA 1
ATOM 799 C C . TYR A 1 93 ? 19.383 1.059 -25.409 1.00 84.19 93 TYR A C 1
ATOM 801 O O . TYR A 1 93 ? 19.817 0.595 -26.463 1.00 84.19 93 TYR A O 1
ATOM 809 N N . ASN A 1 94 ? 19.579 2.325 -25.042 1.00 81.81 94 ASN A N 1
ATOM 810 C CA . ASN A 1 94 ? 20.206 3.322 -25.905 1.00 81.81 94 ASN A CA 1
ATOM 811 C C . ASN A 1 94 ? 21.683 3.021 -26.206 1.00 81.81 94 ASN A C 1
ATOM 813 O O . ASN A 1 94 ? 22.168 3.374 -27.278 1.00 81.81 94 ASN A O 1
ATOM 817 N N . PHE A 1 95 ? 22.385 2.339 -25.298 1.00 83.31 95 PHE A N 1
ATOM 818 C CA . PHE A 1 95 ? 23.784 1.935 -25.485 1.00 83.31 95 PHE A CA 1
ATOM 819 C C . PHE A 1 95 ? 23.965 0.500 -26.019 1.00 83.31 95 PHE A C 1
ATOM 821 O O . PHE A 1 95 ? 25.093 0.086 -26.276 1.00 83.31 95 PHE A O 1
ATOM 828 N N . GLY A 1 96 ? 22.885 -0.262 -26.238 1.00 81.88 96 GLY A N 1
ATOM 829 C CA . GLY A 1 96 ? 22.947 -1.601 -26.842 1.00 81.88 96 GLY A CA 1
ATOM 830 C C . GLY A 1 96 ? 23.447 -2.727 -25.920 1.00 81.88 96 GLY A C 1
ATOM 831 O O . GLY A 1 96 ? 23.913 -3.760 -26.405 1.00 81.88 96 GLY A O 1
ATOM 832 N N . GLU A 1 97 ? 23.326 -2.571 -24.600 1.00 84.62 97 GLU A N 1
ATOM 833 C CA . GLU A 1 97 ? 23.815 -3.505 -23.572 1.00 84.62 97 GLU A CA 1
ATOM 834 C C . GLU A 1 97 ? 22.835 -4.679 -23.341 1.00 84.62 97 GLU A C 1
ATOM 836 O O . GLU A 1 97 ? 22.146 -4.770 -22.322 1.00 84.62 97 GLU A O 1
ATOM 841 N N . ARG A 1 98 ? 22.756 -5.604 -24.308 1.00 81.25 98 ARG A N 1
ATOM 842 C CA . ARG A 1 98 ? 21.734 -6.678 -24.360 1.00 81.25 98 ARG A CA 1
ATOM 843 C C . ARG A 1 98 ? 21.657 -7.586 -23.128 1.00 81.25 98 ARG A C 1
ATOM 845 O O . ARG A 1 98 ? 20.560 -7.966 -22.729 1.00 81.25 98 ARG A O 1
ATOM 852 N N . GLU A 1 99 ? 22.790 -7.960 -22.538 1.00 84.19 99 GLU A N 1
ATOM 853 C CA . GLU A 1 99 ? 22.803 -8.837 -21.357 1.00 84.19 99 GLU A CA 1
ATOM 854 C C . GLU A 1 99 ? 22.227 -8.125 -20.125 1.00 84.19 99 GLU A C 1
ATOM 856 O O . GLU A 1 99 ? 21.371 -8.671 -19.426 1.00 84.19 99 GLU A O 1
ATOM 861 N N . LYS A 1 100 ? 22.638 -6.869 -19.909 1.00 87.19 100 LYS A N 1
ATOM 862 C CA . LYS A 1 100 ? 22.133 -6.033 -18.815 1.00 87.19 100 LYS A CA 1
ATOM 863 C C . LYS A 1 100 ? 20.645 -5.747 -18.981 1.00 87.19 100 LYS A C 1
ATOM 865 O O . LYS A 1 100 ? 19.912 -5.866 -18.009 1.00 87.19 100 LYS A O 1
ATOM 870 N N . LEU A 1 101 ? 20.185 -5.486 -20.208 1.00 85.69 101 LEU A N 1
ATOM 871 C CA . LEU A 1 101 ? 18.763 -5.299 -20.516 1.00 85.69 101 LEU A CA 1
ATOM 872 C C . LEU A 1 101 ? 17.897 -6.464 -20.039 1.00 85.69 101 LEU A C 1
ATOM 874 O O . LEU A 1 101 ? 16.916 -6.241 -19.333 1.00 85.69 101 LEU A O 1
ATOM 878 N N . LYS A 1 102 ? 18.281 -7.700 -20.377 1.00 86.06 102 LYS A N 1
ATOM 879 C CA . LYS A 1 102 ? 17.525 -8.896 -19.983 1.00 86.06 102 LYS A CA 1
ATOM 880 C C . LYS A 1 102 ? 17.459 -9.049 -18.463 1.00 86.06 102 LYS A C 1
ATOM 882 O O . LYS A 1 102 ? 16.418 -9.407 -17.920 1.00 86.06 102 LYS A O 1
ATOM 887 N N . LYS A 1 103 ? 18.561 -8.769 -17.763 1.00 89.31 103 LYS A N 1
ATOM 888 C CA . LYS A 1 103 ? 18.583 -8.780 -16.296 1.00 89.31 103 LYS A CA 1
ATOM 889 C C . LYS A 1 103 ? 17.653 -7.708 -15.720 1.00 89.31 103 LYS A C 1
ATOM 891 O O . LYS A 1 103 ? 16.838 -8.016 -14.855 1.00 89.31 103 LYS A O 1
ATOM 896 N N . THR A 1 104 ? 17.748 -6.475 -16.211 1.00 89.44 104 THR A N 1
ATOM 897 C CA . THR A 1 104 ? 16.932 -5.352 -15.735 1.00 89.44 104 THR A CA 1
ATOM 898 C C . THR A 1 104 ? 15.442 -5.571 -16.006 1.00 89.44 104 THR A C 1
ATOM 900 O O . THR A 1 104 ? 14.619 -5.209 -15.175 1.00 89.44 104 THR A O 1
ATOM 903 N N . GLU A 1 105 ? 15.069 -6.217 -17.113 1.00 87.50 105 GLU A N 1
ATOM 904 C CA . GLU A 1 105 ? 13.680 -6.603 -17.396 1.00 87.50 105 GLU A CA 1
ATOM 905 C C . GLU A 1 105 ? 13.104 -7.546 -16.327 1.00 87.50 105 GLU A C 1
ATOM 907 O O . GLU A 1 105 ? 11.992 -7.334 -15.838 1.00 87.50 105 GLU A O 1
ATOM 912 N N . VAL A 1 106 ? 13.872 -8.559 -15.916 1.00 88.00 106 VAL A N 1
ATOM 913 C CA . VAL A 1 106 ? 13.470 -9.464 -14.828 1.00 88.00 106 VAL A CA 1
ATOM 914 C C . VAL A 1 106 ? 13.331 -8.693 -13.513 1.00 88.00 106 VAL A C 1
ATOM 916 O O . VAL A 1 106 ? 12.340 -8.864 -12.805 1.00 88.00 106 VAL A O 1
ATOM 919 N N . GLU A 1 107 ? 14.279 -7.806 -13.199 1.00 92.88 107 GLU A N 1
ATOM 920 C CA . GLU A 1 107 ? 14.222 -6.959 -11.998 1.00 92.88 107 GLU A CA 1
ATOM 921 C C . GLU A 1 107 ? 12.974 -6.058 -11.987 1.00 92.88 107 GLU A C 1
ATOM 923 O O . GLU A 1 107 ? 12.312 -5.944 -10.956 1.00 92.88 107 GLU A O 1
ATOM 928 N N . LEU A 1 108 ? 12.607 -5.465 -13.128 1.00 92.00 108 LEU A N 1
ATOM 929 C CA . LEU A 1 108 ? 11.401 -4.643 -13.265 1.00 92.00 108 LEU A CA 1
ATOM 930 C C . LEU A 1 108 ? 10.136 -5.444 -12.933 1.00 92.00 108 LEU A C 1
ATOM 932 O O . LEU A 1 108 ? 9.325 -4.982 -12.132 1.00 92.00 108 LEU A O 1
ATOM 936 N N . ASN A 1 109 ? 9.997 -6.662 -13.466 1.00 88.25 109 ASN A N 1
ATOM 937 C CA . ASN A 1 109 ? 8.864 -7.538 -13.152 1.00 88.25 109 ASN A CA 1
ATOM 938 C C . ASN A 1 109 ? 8.825 -7.948 -11.672 1.00 88.25 109 ASN A C 1
ATOM 940 O O . ASN A 1 109 ? 7.758 -7.930 -11.057 1.00 88.25 109 ASN A O 1
ATOM 944 N N . ILE A 1 110 ? 9.982 -8.239 -11.064 1.00 91.62 110 ILE A N 1
ATOM 945 C CA . ILE A 1 110 ? 10.065 -8.514 -9.622 1.00 91.62 110 ILE A CA 1
ATOM 946 C C . ILE A 1 110 ? 9.510 -7.328 -8.828 1.00 91.62 110 ILE A C 1
ATOM 948 O O . ILE A 1 110 ? 8.673 -7.525 -7.948 1.00 91.62 110 ILE A O 1
ATOM 952 N N . TYR A 1 111 ? 9.926 -6.097 -9.137 1.00 94.44 111 TYR A N 1
ATOM 953 C CA . TYR A 1 111 ? 9.442 -4.928 -8.403 1.00 94.44 111 TYR A CA 1
ATOM 954 C C . TYR A 1 111 ? 7.949 -4.672 -8.604 1.00 94.44 111 TYR A C 1
ATOM 956 O O . TYR A 1 111 ? 7.275 -4.314 -7.641 1.00 94.44 111 TYR A O 1
ATOM 964 N N . VAL A 1 112 ? 7.406 -4.908 -9.798 1.00 91.19 112 VAL A N 1
ATOM 965 C CA . VAL A 1 112 ? 5.959 -4.807 -10.051 1.00 91.19 112 VAL A CA 1
ATOM 966 C C . VAL A 1 112 ? 5.186 -5.814 -9.201 1.00 91.19 112 VAL A C 1
ATOM 968 O O . VAL A 1 112 ? 4.226 -5.434 -8.526 1.00 91.19 112 VAL A O 1
ATOM 971 N N . ASN A 1 113 ? 5.654 -7.064 -9.130 1.00 89.88 113 ASN A N 1
ATOM 972 C CA . ASN A 1 113 ? 5.066 -8.073 -8.250 1.00 89.88 113 ASN A CA 1
ATOM 973 C C . ASN A 1 113 ? 5.093 -7.616 -6.782 1.00 89.88 113 ASN A C 1
ATOM 975 O O . ASN A 1 113 ? 4.078 -7.677 -6.082 1.00 89.88 113 ASN A O 1
ATOM 979 N N . GLN A 1 114 ? 6.232 -7.092 -6.321 1.00 93.38 114 GLN A N 1
ATOM 980 C CA . GLN A 1 114 ? 6.373 -6.592 -4.951 1.00 93.38 114 GLN A CA 1
ATOM 981 C C . GLN A 1 114 ? 5.498 -5.365 -4.666 1.00 93.38 114 GLN A C 1
ATOM 983 O O . GLN A 1 114 ? 4.979 -5.233 -3.555 1.00 93.38 114 GLN A O 1
ATOM 988 N N . ILE A 1 115 ? 5.263 -4.490 -5.648 1.00 95.06 115 ILE A N 1
ATOM 989 C CA . ILE A 1 115 ? 4.334 -3.362 -5.514 1.00 95.06 115 ILE A CA 1
ATOM 990 C C . ILE A 1 115 ? 2.929 -3.883 -5.196 1.00 95.06 115 ILE A C 1
ATOM 992 O O . ILE A 1 115 ? 2.385 -3.536 -4.149 1.00 95.06 115 ILE A O 1
ATOM 996 N N . PHE A 1 116 ? 2.362 -4.775 -6.009 1.00 91.50 116 PHE A N 1
ATOM 997 C CA . PHE A 1 116 ? 0.999 -5.269 -5.773 1.00 91.50 116 PHE A CA 1
ATOM 998 C C . PHE A 1 116 ? 0.867 -6.082 -4.478 1.00 91.50 116 PHE A C 1
ATOM 1000 O O . PHE A 1 116 ? -0.110 -5.927 -3.736 1.00 91.50 116 PHE A O 1
ATOM 1007 N N . ILE A 1 117 ? 1.876 -6.893 -4.145 1.00 92.19 117 ILE A N 1
ATOM 1008 C CA . ILE A 1 117 ? 1.928 -7.619 -2.869 1.00 92.19 117 ILE A CA 1
ATOM 1009 C C . ILE A 1 117 ? 1.956 -6.644 -1.687 1.00 92.19 117 ILE A C 1
ATOM 1011 O O . ILE A 1 117 ? 1.219 -6.835 -0.713 1.00 92.19 117 ILE A O 1
ATOM 1015 N N . SER A 1 118 ? 2.774 -5.592 -1.757 1.00 96.44 118 SER A N 1
ATOM 1016 C CA . SER A 1 118 ? 2.899 -4.611 -0.675 1.00 96.44 118 SER A CA 1
ATOM 1017 C C . SER A 1 118 ? 1.638 -3.759 -0.499 1.00 96.44 118 SER A C 1
ATOM 1019 O O . SER A 1 118 ? 1.236 -3.539 0.643 1.00 96.44 118 SER A O 1
ATOM 1021 N N . ILE A 1 119 ? 0.945 -3.388 -1.587 1.00 95.75 119 ILE A N 1
ATOM 1022 C CA . ILE A 1 119 ? -0.369 -2.722 -1.531 1.00 95.75 119 ILE A CA 1
ATOM 1023 C C . ILE A 1 119 ? -1.356 -3.580 -0.730 1.00 95.75 119 ILE A C 1
ATOM 1025 O O . ILE A 1 119 ? -1.938 -3.116 0.254 1.00 95.75 119 ILE A O 1
ATOM 1029 N N . LYS A 1 120 ? -1.511 -4.859 -1.102 1.00 93.62 120 LYS A N 1
ATOM 1030 C CA . LYS A 1 120 ? -2.422 -5.772 -0.398 1.00 93.62 120 LYS A CA 1
ATOM 1031 C C . LYS A 1 120 ? -2.020 -5.974 1.060 1.00 93.62 120 LYS A C 1
ATOM 1033 O O . LYS A 1 120 ? -2.873 -5.971 1.945 1.00 93.62 120 LYS A O 1
ATOM 1038 N N . THR A 1 121 ? -0.725 -6.137 1.306 1.00 94.62 121 THR A N 1
ATOM 1039 C CA . THR A 1 121 ? -0.194 -6.337 2.655 1.00 94.62 121 THR A CA 1
ATOM 1040 C C . THR A 1 121 ? -0.527 -5.146 3.546 1.00 94.62 121 THR A C 1
ATOM 1042 O O . THR A 1 121 ? -1.033 -5.349 4.647 1.00 94.62 121 THR A O 1
ATOM 1045 N N . LEU A 1 122 ? -0.318 -3.911 3.077 1.00 96.19 122 LEU A N 1
ATOM 1046 C CA . LEU A 1 122 ? -0.656 -2.719 3.852 1.00 96.19 122 LEU A CA 1
ATOM 1047 C C . LEU A 1 122 ? -2.155 -2.654 4.170 1.00 96.19 122 LEU A C 1
ATOM 1049 O O . LEU A 1 122 ? -2.519 -2.449 5.328 1.00 96.19 122 LEU A O 1
ATOM 1053 N N . LEU A 1 123 ? -3.020 -2.892 3.180 1.00 95.62 123 LEU A N 1
ATOM 1054 C CA . LEU A 1 123 ? -4.474 -2.914 3.378 1.00 95.62 123 LEU A CA 1
ATOM 1055 C C . LEU A 1 123 ? -4.894 -3.921 4.457 1.00 95.62 123 LEU A C 1
ATOM 1057 O O . LEU A 1 123 ? -5.701 -3.595 5.327 1.00 95.62 123 LEU A O 1
ATOM 1061 N N . ASP A 1 124 ? -4.316 -5.123 4.454 1.00 93.50 124 ASP A N 1
ATOM 1062 C CA . ASP A 1 124 ? -4.599 -6.128 5.481 1.00 93.50 124 ASP A CA 1
ATOM 1063 C C . ASP A 1 124 ? -4.084 -5.716 6.860 1.00 93.50 124 ASP A C 1
ATOM 1065 O O . ASP A 1 124 ? -4.793 -5.879 7.852 1.00 93.50 124 ASP A O 1
ATOM 1069 N N . ARG A 1 125 ? -2.883 -5.133 6.946 1.00 91.81 125 ARG A N 1
ATOM 1070 C CA . ARG A 1 125 ? -2.333 -4.647 8.222 1.00 91.81 125 ARG A CA 1
ATOM 1071 C C . ARG A 1 125 ? -3.149 -3.502 8.817 1.00 91.81 125 ARG A C 1
ATOM 1073 O O . ARG A 1 125 ? -3.244 -3.414 10.038 1.00 91.81 125 ARG A O 1
ATOM 1080 N N . CYS A 1 126 ? -3.808 -2.688 7.991 1.00 92.00 126 CYS A N 1
ATOM 1081 C CA . CYS A 1 126 ? -4.729 -1.655 8.476 1.00 92.00 126 CYS A CA 1
ATOM 1082 C C . CYS A 1 126 ? -5.916 -2.244 9.255 1.00 92.00 126 CYS A C 1
ATOM 1084 O O . CYS A 1 126 ? -6.439 -1.595 10.160 1.00 92.00 126 CYS A O 1
ATOM 1086 N N . VAL A 1 127 ? -6.321 -3.488 8.972 1.00 92.62 127 VAL A N 1
ATOM 1087 C CA . VAL A 1 127 ? -7.414 -4.152 9.704 1.00 92.62 127 VAL A CA 1
ATOM 1088 C C . VAL A 1 127 ? -7.095 -4.347 11.175 1.00 92.62 127 VAL A C 1
ATOM 1090 O O . VAL A 1 127 ? -7.979 -4.168 12.012 1.00 92.62 127 VAL A O 1
ATOM 1093 N N . SER A 1 128 ? -5.831 -4.593 11.510 1.00 90.44 128 SER A N 1
ATOM 1094 C CA . SER A 1 128 ? -5.396 -4.669 12.904 1.00 90.44 128 SER A CA 1
ATOM 1095 C C . SER A 1 128 ? -5.529 -3.334 13.647 1.00 90.44 128 SER A C 1
ATOM 1097 O O . SER A 1 128 ? -5.637 -3.345 14.864 1.00 90.44 128 SER A O 1
ATOM 1099 N N . LEU A 1 129 ? -5.548 -2.186 12.958 1.00 91.62 129 LEU A N 1
ATOM 1100 C CA . LEU A 1 129 ? -5.873 -0.902 13.592 1.00 91.62 129 LEU A CA 1
ATOM 1101 C C . LEU A 1 129 ? -7.384 -0.744 13.768 1.00 91.62 129 LEU A C 1
ATOM 1103 O O . LEU A 1 129 ? -7.847 -0.290 14.812 1.00 91.62 129 LEU A O 1
ATOM 1107 N N . PHE A 1 130 ? -8.174 -1.163 12.779 1.00 90.81 130 PHE A N 1
ATOM 1108 C CA . PHE A 1 130 ? -9.631 -1.069 12.841 1.00 90.81 130 PHE A CA 1
ATOM 1109 C C . PHE A 1 130 ? -10.251 -1.857 13.997 1.00 90.81 130 PHE A C 1
ATOM 1111 O O . PHE A 1 130 ? -11.296 -1.451 14.503 1.00 90.81 130 PHE A O 1
ATOM 1118 N N . THR A 1 131 ? -9.620 -2.936 14.463 1.00 90.50 131 THR A N 1
ATOM 1119 C CA . THR A 1 131 ? -10.128 -3.752 15.581 1.00 90.50 131 THR A CA 1
ATOM 1120 C C . THR A 1 131 ? -10.267 -2.968 16.886 1.00 90.50 131 THR A C 1
ATOM 1122 O O . THR A 1 131 ? -11.098 -3.325 17.722 1.00 90.50 131 THR A O 1
ATOM 1125 N N . TYR A 1 132 ? -9.506 -1.882 17.047 1.00 90.44 132 TYR A N 1
ATOM 1126 C CA . TYR A 1 132 ? -9.575 -0.979 18.198 1.00 90.44 132 TYR A CA 1
ATOM 1127 C C . TYR A 1 132 ? -10.761 -0.020 18.154 1.00 90.44 132 TYR A C 1
ATOM 1129 O O . TYR A 1 132 ? -11.134 0.527 19.185 1.00 90.44 132 TYR A O 1
ATOM 1137 N N . TYR A 1 133 ? -11.366 0.194 16.989 1.00 88.06 133 TYR A N 1
ATOM 1138 C CA . TYR A 1 133 ? -12.399 1.217 16.810 1.00 88.06 133 TYR A CA 1
ATOM 1139 C C . TYR A 1 133 ? -13.725 0.621 16.324 1.00 88.06 133 TYR A C 1
ATOM 1141 O O . TYR A 1 133 ? -14.797 1.151 16.624 1.00 88.06 133 TYR A O 1
ATOM 1149 N N . ILE A 1 134 ? -13.685 -0.522 15.638 1.00 84.69 134 ILE A N 1
ATOM 1150 C CA . ILE A 1 134 ? -14.844 -1.191 15.046 1.00 84.69 134 ILE A CA 1
ATOM 1151 C C . ILE A 1 134 ? -15.077 -2.531 15.749 1.00 84.69 134 ILE A C 1
ATOM 1153 O O . ILE A 1 134 ? -14.293 -3.475 15.642 1.00 84.69 134 ILE A O 1
ATOM 1157 N N . LYS A 1 135 ? -16.212 -2.644 16.447 1.00 80.25 135 LYS A N 1
ATOM 1158 C CA . LYS A 1 135 ? -16.585 -3.867 17.169 1.00 80.25 135 LYS A CA 1
ATOM 1159 C C . LYS A 1 135 ? -16.882 -5.023 16.210 1.00 80.25 135 LYS A C 1
ATOM 1161 O O . LYS A 1 135 ? -17.596 -4.875 15.217 1.00 80.25 135 LYS A O 1
ATOM 1166 N N . GLY A 1 136 ? -16.414 -6.217 16.569 1.00 79.12 136 GLY A N 1
ATOM 1167 C CA . GLY A 1 136 ? -16.696 -7.452 15.833 1.00 79.12 136 GLY A CA 1
ATOM 1168 C C . GLY A 1 136 ? -15.884 -7.627 14.548 1.00 79.12 136 GLY A C 1
ATOM 1169 O O . GLY A 1 136 ? -16.294 -8.407 13.693 1.00 79.12 136 GLY A O 1
ATOM 1170 N N . VAL A 1 137 ? -14.773 -6.902 14.404 1.00 83.88 137 VAL A N 1
ATOM 1171 C CA . VAL A 1 137 ? -13.689 -7.234 13.469 1.00 83.88 137 VAL A CA 1
ATOM 1172 C C . VAL A 1 137 ? -12.683 -8.102 14.227 1.00 83.88 137 VAL A C 1
ATOM 1174 O O . VAL A 1 137 ? -12.287 -7.745 15.332 1.00 83.88 137 VAL A O 1
ATOM 1177 N N . SER A 1 138 ? -12.302 -9.253 13.671 1.00 84.38 138 SER A N 1
ATOM 1178 C CA . SER A 1 138 ? -11.264 -10.109 14.267 1.00 84.38 138 SER A CA 1
ATOM 1179 C C . SER A 1 138 ? -9.868 -9.543 13.996 1.00 84.38 138 SER A C 1
ATOM 1181 O O . SER A 1 138 ? -9.627 -9.028 12.905 1.00 84.38 138 SER A O 1
ATOM 1183 N N . LYS A 1 139 ? -8.932 -9.715 14.941 1.00 80.00 139 LYS A N 1
ATOM 1184 C CA . LYS A 1 139 ? -7.509 -9.369 14.762 1.00 80.00 139 LYS A CA 1
ATOM 1185 C C . LYS A 1 139 ? -6.844 -10.090 13.583 1.00 80.00 139 LYS A C 1
ATOM 1187 O O . LYS A 1 139 ? -5.910 -9.557 12.996 1.00 80.00 139 LYS A O 1
ATOM 1192 N N . ASP A 1 140 ? -7.357 -11.269 13.234 1.00 82.69 140 ASP A N 1
ATOM 1193 C CA . ASP A 1 140 ? -6.848 -12.116 12.150 1.00 82.69 140 ASP A CA 1
ATOM 1194 C C . ASP A 1 140 ? -7.612 -11.883 10.831 1.00 82.69 140 ASP A C 1
ATOM 1196 O O . ASP A 1 140 ? -7.459 -12.626 9.863 1.00 82.69 140 ASP A O 1
ATOM 1200 N N . SER A 1 141 ? -8.483 -10.867 10.784 1.00 89.31 141 SER A N 1
ATOM 1201 C CA . SER A 1 141 ? -9.236 -10.523 9.581 1.00 89.31 141 SER A CA 1
ATOM 1202 C C . SER A 1 141 ? -8.356 -9.790 8.569 1.00 89.31 141 SER A C 1
ATOM 1204 O O . SER A 1 141 ? -7.569 -8.917 8.916 1.00 89.31 141 SER A O 1
ATOM 1206 N N . THR A 1 142 ? -8.566 -10.085 7.289 1.00 91.62 142 THR A N 1
ATOM 1207 C CA . THR A 1 142 ? -8.018 -9.312 6.163 1.00 91.62 142 THR A CA 1
ATOM 1208 C C . THR A 1 142 ? -8.936 -8.150 5.792 1.00 91.62 142 THR A C 1
ATOM 1210 O O . THR A 1 142 ? -10.096 -8.114 6.228 1.00 91.62 142 THR A O 1
ATOM 1213 N N . PHE A 1 143 ? -8.475 -7.262 4.908 1.00 92.88 143 PHE A N 1
ATOM 1214 C CA . PHE A 1 143 ? -9.315 -6.212 4.322 1.00 92.88 143 PHE A CA 1
ATOM 1215 C C . PHE A 1 143 ? -10.547 -6.818 3.628 1.00 92.88 143 PHE A C 1
ATOM 1217 O O . PHE A 1 143 ? -11.675 -6.371 3.823 1.00 92.88 143 PHE A O 1
ATOM 1224 N N . GLY A 1 144 ? -10.347 -7.953 2.955 1.00 89.69 144 GLY A N 1
ATOM 1225 C CA . GLY A 1 144 ? -11.406 -8.732 2.321 1.00 89.69 144 GLY A CA 1
ATOM 1226 C C . GLY A 1 144 ? -11.707 -8.299 0.889 1.00 89.69 144 GLY A C 1
ATOM 1227 O O . GLY A 1 144 ? -11.133 -7.344 0.370 1.00 89.69 144 GLY A O 1
ATOM 1228 N N . HIS A 1 145 ? -12.588 -9.055 0.241 1.00 87.81 145 HIS A N 1
ATOM 1229 C CA . HIS A 1 145 ? -13.031 -8.819 -1.132 1.00 87.81 145 HIS A CA 1
ATOM 1230 C C . HIS A 1 145 ? -14.493 -9.242 -1.321 1.00 87.81 145 HIS A C 1
ATOM 1232 O O . HIS A 1 145 ? -15.018 -10.044 -0.541 1.00 87.81 145 HIS A O 1
ATOM 1238 N N . ILE A 1 146 ? -15.128 -8.721 -2.370 1.00 86.44 146 ILE A N 1
ATOM 1239 C CA . ILE A 1 146 ? -16.427 -9.159 -2.881 1.00 86.44 146 ILE A CA 1
ATOM 1240 C C . ILE A 1 146 ? -16.166 -10.104 -4.054 1.00 86.44 146 ILE A C 1
ATOM 1242 O O . ILE A 1 146 ? -15.512 -9.734 -5.024 1.00 86.44 146 ILE A O 1
ATOM 1246 N N . LYS A 1 147 ? -16.639 -11.344 -3.935 1.00 82.75 147 LYS A N 1
ATOM 1247 C CA . LYS A 1 147 ? -16.549 -12.359 -4.991 1.00 82.75 147 LYS A CA 1
ATOM 1248 C C . LYS A 1 147 ? -17.536 -12.058 -6.122 1.00 82.75 147 LYS A C 1
ATOM 1250 O O . LYS A 1 147 ? -18.520 -11.358 -5.901 1.00 82.75 147 LYS A O 1
ATOM 1255 N N . ALA A 1 148 ? -17.333 -12.676 -7.289 1.00 76.69 148 ALA A N 1
ATOM 1256 C CA . ALA A 1 148 ? -18.248 -12.568 -8.434 1.00 76.69 148 ALA A CA 1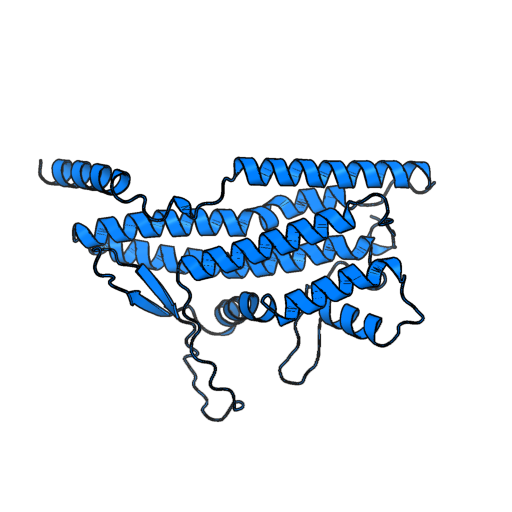
ATOM 1257 C C . ALA A 1 148 ? -19.706 -12.919 -8.073 1.00 76.69 148 ALA A C 1
ATOM 1259 O O . ALA A 1 148 ? -20.641 -12.253 -8.497 1.00 76.69 148 ALA A O 1
ATOM 1260 N N . ASN A 1 149 ? -19.908 -13.890 -7.175 1.00 80.31 149 ASN A N 1
ATOM 1261 C CA . ASN A 1 149 ? -21.232 -14.260 -6.661 1.00 80.31 149 ASN A CA 1
ATOM 1262 C C . ASN A 1 149 ? -21.831 -13.259 -5.639 1.00 80.31 149 ASN A C 1
ATOM 1264 O O . ASN A 1 149 ? -22.780 -13.595 -4.931 1.00 80.31 149 ASN A O 1
ATOM 1268 N N . GLY A 1 150 ? -21.233 -12.077 -5.472 1.00 82.06 150 GLY A N 1
ATOM 1269 C CA . GLY A 1 150 ? -21.656 -11.038 -4.530 1.00 82.06 150 GLY A CA 1
ATOM 1270 C C . GLY A 1 150 ? -21.311 -11.305 -3.061 1.00 82.06 150 GLY A C 1
ATOM 1271 O O . GLY A 1 150 ? -21.621 -10.481 -2.198 1.00 82.06 150 GLY A O 1
ATOM 1272 N N . THR A 1 151 ? -20.661 -12.428 -2.737 1.00 88.12 151 THR A N 1
ATOM 1273 C CA . THR A 1 151 ? -20.294 -12.752 -1.351 1.00 88.12 151 THR A CA 1
ATOM 1274 C C . THR A 1 151 ? -19.095 -11.919 -0.908 1.00 88.12 151 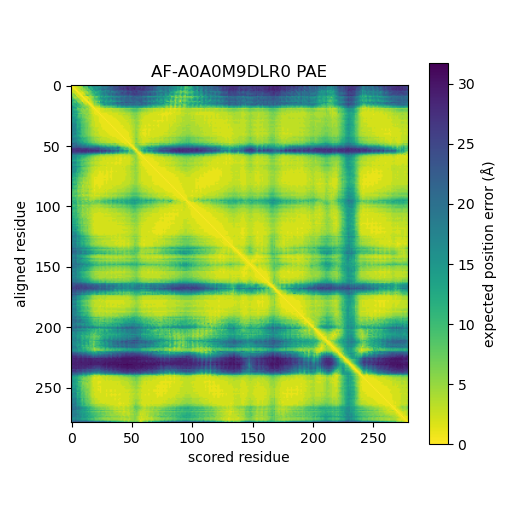THR A C 1
ATOM 1276 O O . THR A 1 151 ? -18.012 -12.022 -1.485 1.00 88.12 151 THR A O 1
ATOM 1279 N N . ALA A 1 152 ? -19.267 -11.129 0.152 1.00 90.12 152 ALA A N 1
ATOM 1280 C CA . ALA A 1 152 ? -18.201 -10.335 0.751 1.00 90.12 152 ALA A CA 1
ATOM 1281 C C . ALA A 1 152 ? -17.448 -11.106 1.848 1.00 90.12 152 ALA A C 1
ATOM 1283 O O . ALA A 1 152 ? -18.024 -11.916 2.574 1.00 90.12 152 ALA A O 1
ATOM 1284 N N . THR A 1 153 ? -16.161 -10.803 2.022 1.00 89.88 153 THR A N 1
ATOM 1285 C CA . THR A 1 153 ? -15.295 -11.365 3.076 1.00 89.88 153 THR A CA 1
ATOM 1286 C C . THR A 1 153 ? -14.579 -10.262 3.869 1.00 89.88 153 THR A C 1
ATOM 1288 O O . THR A 1 153 ? -14.611 -9.094 3.482 1.00 89.88 153 THR A O 1
ATOM 1291 N N . GLY A 1 154 ? -13.950 -10.617 4.997 1.00 90.56 154 GLY A N 1
ATOM 1292 C CA . GLY A 1 154 ? -13.099 -9.713 5.786 1.00 90.56 154 GLY A CA 1
ATOM 1293 C C . GLY A 1 154 ? -13.799 -8.453 6.313 1.00 90.56 154 GLY A C 1
ATOM 1294 O O . GLY A 1 154 ? -14.987 -8.477 6.653 1.00 90.56 154 GLY A O 1
ATOM 1295 N N . LEU A 1 155 ? -13.051 -7.345 6.371 1.00 92.12 155 LEU A N 1
ATOM 1296 C CA . LEU A 1 155 ? -13.557 -6.037 6.799 1.00 92.12 155 LEU A CA 1
ATOM 1297 C C . LEU A 1 155 ? -14.710 -5.550 5.908 1.00 92.12 155 LEU A C 1
ATOM 1299 O O . LEU A 1 155 ? -15.703 -5.049 6.434 1.00 92.12 155 LEU A O 1
ATOM 1303 N N . ILE A 1 156 ? -14.636 -5.755 4.588 1.00 92.25 156 ILE A N 1
ATOM 1304 C CA . ILE A 1 156 ? -15.701 -5.347 3.655 1.00 92.25 156 ILE A CA 1
ATOM 1305 C C . ILE A 1 156 ? -17.044 -6.002 3.997 1.00 92.25 156 ILE A C 1
ATOM 1307 O O . ILE A 1 156 ? -18.069 -5.320 4.049 1.00 92.25 156 ILE A O 1
ATOM 1311 N N . ASN A 1 157 ? -17.061 -7.300 4.315 1.00 91.00 157 ASN A N 1
ATOM 1312 C CA . ASN A 1 157 ? -18.292 -7.963 4.758 1.00 91.00 157 ASN A CA 1
ATOM 1313 C C . ASN A 1 157 ? -18.858 -7.336 6.037 1.00 91.00 157 ASN A C 1
ATOM 1315 O O . ASN A 1 157 ? -20.072 -7.157 6.178 1.00 91.00 157 ASN A O 1
ATOM 1319 N N . LYS A 1 158 ? -17.973 -6.988 6.977 1.00 88.69 158 LYS A N 1
ATOM 1320 C CA . LYS A 1 158 ? -18.375 -6.352 8.228 1.00 88.69 158 LYS A CA 1
ATOM 1321 C C . LYS A 1 158 ? -18.989 -4.978 7.971 1.00 88.69 158 LYS A C 1
ATOM 1323 O O . LYS A 1 158 ? -20.053 -4.709 8.521 1.00 88.69 158 LYS A O 1
ATOM 1328 N N . ILE A 1 159 ? -18.385 -4.166 7.104 1.00 89.81 159 ILE A N 1
ATOM 1329 C CA . ILE A 1 159 ? -18.913 -2.856 6.699 1.00 89.81 159 ILE A CA 1
ATOM 1330 C C . ILE A 1 159 ? -20.308 -3.004 6.080 1.00 89.81 159 ILE A C 1
ATOM 1332 O O . ILE A 1 159 ? -21.252 -2.367 6.542 1.00 89.81 159 ILE A O 1
ATOM 1336 N N . ILE A 1 160 ? -20.479 -3.910 5.112 1.00 88.88 160 ILE A N 1
ATOM 1337 C CA . ILE A 1 160 ? -21.783 -4.164 4.474 1.00 88.88 160 ILE A CA 1
ATOM 1338 C C . ILE A 1 160 ? -22.830 -4.605 5.506 1.00 88.88 160 ILE A C 1
ATOM 1340 O O . ILE A 1 160 ? -23.977 -4.160 5.467 1.00 88.88 160 ILE A O 1
ATOM 1344 N N . THR A 1 161 ? -22.447 -5.474 6.444 1.00 86.81 161 THR A N 1
ATOM 1345 C CA . THR A 1 161 ? -23.350 -5.969 7.492 1.00 86.81 161 THR A CA 1
ATOM 1346 C C . THR A 1 161 ? -23.782 -4.855 8.443 1.00 86.81 161 THR A C 1
ATOM 1348 O O . THR A 1 161 ? -24.961 -4.780 8.783 1.00 86.81 161 THR A O 1
ATOM 1351 N N . ILE A 1 162 ? -22.847 -3.990 8.851 1.00 82.06 162 ILE A N 1
ATOM 1352 C CA . ILE A 1 162 ? -23.114 -2.823 9.701 1.00 82.06 162 ILE A CA 1
ATOM 1353 C C . ILE A 1 162 ? -24.103 -1.883 8.997 1.00 82.06 162 ILE A C 1
ATOM 1355 O O . ILE A 1 162 ? -25.133 -1.545 9.572 1.00 82.06 162 ILE A O 1
ATOM 1359 N N . LYS A 1 163 ? -23.864 -1.556 7.720 1.00 78.19 163 LYS A N 1
ATOM 1360 C CA . LYS A 1 163 ? -24.739 -0.667 6.934 1.00 78.19 163 LYS A CA 1
ATOM 1361 C C . LYS A 1 163 ? -26.168 -1.201 6.767 1.00 78.19 163 LYS A C 1
ATOM 1363 O O . LYS A 1 163 ? -27.110 -0.423 6.689 1.00 78.19 163 LYS A O 1
ATOM 1368 N N . LYS A 1 164 ? -26.357 -2.527 6.742 1.00 80.25 164 LYS A N 1
ATOM 1369 C CA . LYS A 1 164 ? -27.689 -3.164 6.676 1.00 80.25 164 LYS A CA 1
ATOM 1370 C C . LYS A 1 164 ? -28.444 -3.162 8.014 1.00 80.25 164 LYS A C 1
ATOM 1372 O O . LYS A 1 164 ? -29.638 -3.452 8.021 1.00 80.25 164 LYS A O 1
ATOM 1377 N N . LYS A 1 165 ? -27.775 -2.873 9.135 1.00 74.00 165 LYS A N 1
ATOM 1378 C CA . LYS A 1 165 ? -28.356 -2.846 10.489 1.00 74.00 165 LYS A CA 1
ATOM 1379 C C . LYS A 1 165 ? -28.028 -1.520 11.200 1.00 74.00 165 LYS A C 1
ATOM 1381 O O . LYS A 1 165 ? -27.298 -1.528 12.190 1.00 74.00 165 LYS A O 1
ATOM 1386 N N . PRO A 1 166 ? -28.583 -0.386 10.734 1.00 62.12 166 PRO A N 1
ATOM 1387 C CA . PRO A 1 166 ? -28.218 0.950 11.220 1.00 62.12 166 PRO A CA 1
ATOM 1388 C C . PRO A 1 166 ? -28.527 1.189 12.710 1.00 62.12 166 PRO A C 1
ATOM 1390 O O . PRO A 1 166 ? -27.940 2.069 13.330 1.00 62.12 166 PRO A O 1
ATOM 1393 N N . ASN A 1 167 ? -29.407 0.388 13.322 1.00 62.78 167 ASN A N 1
ATOM 1394 C CA . ASN A 1 167 ? -29.801 0.559 14.725 1.00 62.78 167 ASN A CA 1
ATOM 1395 C C . ASN A 1 167 ? -28.732 0.111 15.748 1.00 62.78 167 ASN A C 1
ATOM 1397 O O . ASN A 1 167 ? -28.877 0.428 16.924 1.00 62.78 167 ASN A O 1
ATOM 1401 N N . ASP A 1 168 ? -27.670 -0.584 15.315 1.00 57.78 168 ASP A N 1
ATOM 1402 C CA . ASP A 1 168 ? -26.615 -1.139 16.187 1.00 57.78 168 ASP A CA 1
ATOM 1403 C C . ASP A 1 168 ? -25.250 -0.427 16.033 1.00 57.78 168 ASP A C 1
ATOM 1405 O O . ASP A 1 168 ? -24.226 -0.906 16.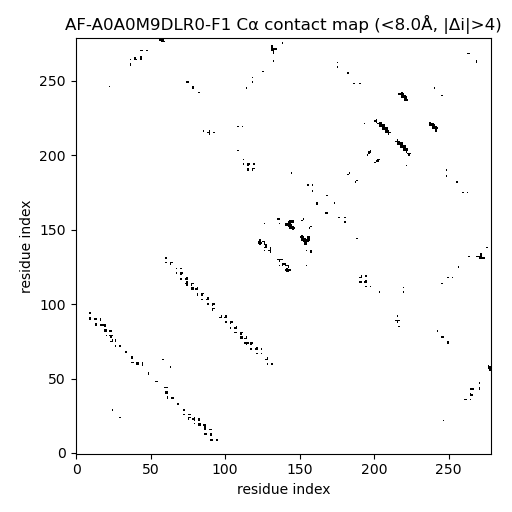534 1.00 57.78 168 ASP A O 1
ATOM 1409 N N . VAL A 1 169 ? -25.201 0.692 15.301 1.00 59.84 169 VAL A N 1
ATOM 1410 C CA . VAL A 1 169 ? -23.952 1.372 14.922 1.00 59.84 169 VAL A CA 1
ATOM 1411 C C . VAL A 1 169 ? -23.739 2.623 15.772 1.00 59.84 169 VAL A C 1
ATOM 1413 O O . VAL A 1 169 ? -24.659 3.415 15.970 1.00 59.84 169 VAL A O 1
ATOM 1416 N N . ASP A 1 170 ? -22.502 2.843 16.231 1.00 63.59 170 ASP A N 1
ATOM 1417 C CA . ASP A 1 170 ? -22.059 4.193 16.598 1.00 63.59 170 ASP A CA 1
ATOM 1418 C C . ASP A 1 170 ? -22.205 5.063 15.344 1.00 63.59 170 ASP A C 1
ATOM 1420 O O . ASP A 1 170 ? -21.363 4.975 14.449 1.00 63.59 170 ASP A O 1
ATOM 1424 N N . LYS A 1 171 ? -23.250 5.895 15.262 1.00 64.50 171 LYS A N 1
ATOM 1425 C CA . LYS A 1 171 ? -23.460 6.833 14.139 1.00 64.50 171 LYS A CA 1
ATOM 1426 C C . LYS A 1 171 ? -22.211 7.665 13.831 1.00 64.50 171 LYS A C 1
ATOM 1428 O O . LYS A 1 171 ? -21.946 8.004 12.687 1.00 64.50 171 LYS A O 1
ATOM 1433 N N . GLU A 1 172 ? -21.398 7.926 14.851 1.00 69.50 172 GLU A N 1
ATOM 1434 C CA . GLU A 1 172 ? -20.112 8.623 14.751 1.00 69.50 172 GLU A CA 1
ATOM 1435 C C . GLU A 1 172 ? -19.093 7.921 13.832 1.00 69.50 172 GLU A C 1
ATOM 1437 O O . GLU A 1 172 ? -18.157 8.555 13.347 1.00 69.50 172 GLU A O 1
ATOM 1442 N N . LYS A 1 173 ? -19.256 6.616 13.571 1.00 76.69 173 LYS A N 1
ATOM 1443 C CA . LYS A 1 173 ? -18.336 5.818 12.749 1.00 76.69 173 LYS A CA 1
ATOM 1444 C C . LYS A 1 173 ? -18.800 5.624 11.311 1.00 76.69 173 LYS A C 1
ATOM 1446 O O . LYS A 1 173 ? -17.968 5.266 10.479 1.00 76.69 173 LYS A O 1
ATOM 1451 N N . GLU A 1 174 ? -20.071 5.886 11.004 1.00 77.81 174 GLU A N 1
ATOM 1452 C CA . GLU A 1 174 ? -20.646 5.709 9.661 1.00 77.81 174 GLU A CA 1
ATOM 1453 C C . GLU A 1 174 ? -19.833 6.402 8.553 1.00 77.81 174 GLU A C 1
ATOM 1455 O O . GLU A 1 174 ? -19.497 5.712 7.589 1.00 77.81 174 GLU A O 1
ATOM 1460 N N . PRO A 1 175 ? -19.375 7.666 8.702 1.00 87.94 175 PRO A N 1
ATOM 1461 C CA . PRO A 1 175 ? -18.621 8.339 7.640 1.00 87.94 175 PRO A CA 1
ATOM 1462 C C . PRO A 1 175 ? -17.318 7.626 7.257 1.00 87.94 175 PRO A C 1
ATOM 1464 O O . PRO A 1 175 ? -16.959 7.569 6.084 1.00 87.94 175 PRO A O 1
ATOM 1467 N N . LEU A 1 176 ? -16.611 7.042 8.233 1.00 90.00 176 LEU A N 1
ATOM 1468 C CA . LEU A 1 176 ? -15.379 6.294 7.967 1.00 90.00 176 LEU A CA 1
ATOM 1469 C C . LEU A 1 176 ? -15.676 4.983 7.230 1.00 90.00 176 LEU A C 1
ATOM 1471 O O . LEU A 1 176 ? -14.938 4.602 6.324 1.00 90.00 176 LEU A O 1
ATOM 1475 N N . LEU A 1 177 ? -16.739 4.277 7.621 1.00 90.00 177 LEU A N 1
ATOM 1476 C CA . LEU A 1 177 ? -17.119 3.016 6.980 1.00 90.00 177 LEU A CA 1
ATOM 1477 C C . LEU A 1 177 ? -17.604 3.242 5.546 1.00 90.00 177 LEU A C 1
ATOM 1479 O O . LEU A 1 177 ? -17.296 2.433 4.669 1.00 90.00 177 LEU A O 1
ATOM 1483 N N . ASP A 1 178 ? -18.322 4.339 5.313 1.00 90.88 178 ASP A N 1
ATOM 1484 C CA . ASP A 1 178 ? -18.758 4.768 3.987 1.00 90.88 178 ASP A CA 1
ATOM 1485 C C . ASP A 1 178 ? -17.565 5.107 3.105 1.00 90.88 178 ASP A C 1
ATOM 1487 O O . ASP A 1 178 ? -17.429 4.515 2.036 1.00 90.88 178 ASP A O 1
ATOM 1491 N N . TYR A 1 179 ? -16.637 5.922 3.612 1.00 94.50 179 TYR A N 1
ATOM 1492 C CA . TYR A 1 179 ? -15.387 6.225 2.924 1.00 94.50 179 TYR A CA 1
ATOM 1493 C C . TYR A 1 179 ? -14.618 4.951 2.539 1.00 94.50 179 TYR A C 1
ATOM 1495 O O .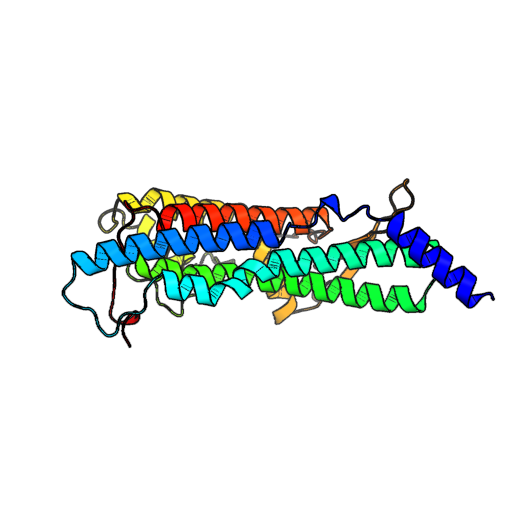 TYR A 1 179 ? -14.232 4.779 1.385 1.00 94.50 179 TYR A O 1
ATOM 1503 N N . ILE A 1 180 ? -14.441 4.003 3.469 1.00 94.62 180 ILE A N 1
ATOM 1504 C CA . ILE A 1 180 ? -13.742 2.740 3.177 1.00 94.62 180 ILE A CA 1
ATOM 1505 C C . ILE A 1 180 ? -14.462 1.944 2.081 1.00 94.62 180 ILE A C 1
ATOM 1507 O O . ILE A 1 180 ? -13.814 1.365 1.208 1.00 94.62 180 ILE A O 1
ATOM 1511 N N . TYR A 1 181 ? -15.794 1.897 2.120 1.00 94.06 181 TYR A N 1
ATOM 1512 C CA . TYR A 1 181 ? -16.589 1.171 1.134 1.00 94.06 181 TYR A CA 1
ATOM 1513 C C . TYR A 1 181 ? -16.548 1.821 -0.256 1.00 94.06 181 TYR A C 1
ATOM 1515 O O . TYR A 1 181 ? -16.462 1.118 -1.263 1.00 94.06 181 TYR A O 1
ATOM 1523 N N . GLU A 1 182 ? -16.580 3.149 -0.322 1.00 95.31 182 GLU A N 1
ATOM 1524 C CA . GLU A 1 182 ? -16.448 3.915 -1.563 1.00 95.31 182 GLU A CA 1
ATOM 1525 C C . GLU A 1 182 ? -15.081 3.683 -2.202 1.00 95.31 182 GLU A C 1
ATOM 1527 O O . GLU A 1 182 ? -15.008 3.226 -3.342 1.00 95.31 182 GLU A O 1
ATOM 1532 N N . GLN A 1 183 ? -14.006 3.861 -1.430 1.00 96.25 183 GLN A N 1
ATOM 1533 C CA . GLN A 1 183 ? -12.635 3.618 -1.887 1.00 96.25 183 GLN A CA 1
ATOM 1534 C C . GLN A 1 183 ? -12.427 2.161 -2.322 1.00 96.25 183 GLN A C 1
ATOM 1536 O O . GLN A 1 183 ? -11.706 1.884 -3.289 1.00 96.25 183 GLN A O 1
ATOM 1541 N N . TYR A 1 184 ? -13.114 1.217 -1.663 1.00 93.75 184 TYR A N 1
ATOM 1542 C CA . TYR A 1 184 ? -13.103 -0.181 -2.076 1.00 93.75 184 TYR A CA 1
ATOM 1543 C C . TYR A 1 184 ? -13.610 -0.382 -3.508 1.00 93.75 184 TYR A C 1
ATOM 1545 O O . TYR A 1 184 ? -12.944 -1.033 -4.320 1.00 93.75 184 TYR A O 1
ATOM 1553 N N . ASN A 1 185 ? -14.781 0.184 -3.804 1.00 90.06 185 ASN A N 1
ATOM 1554 C CA . ASN A 1 185 ? -15.432 0.060 -5.105 1.00 90.06 185 ASN A CA 1
ATOM 1555 C C . ASN A 1 185 ? -14.724 0.870 -6.196 1.00 90.06 185 ASN A C 1
ATOM 1557 O O . ASN A 1 185 ? -14.662 0.414 -7.341 1.00 90.06 185 ASN A O 1
ATOM 1561 N N . GLU A 1 186 ? -14.188 2.036 -5.835 1.00 91.69 186 GLU A N 1
ATOM 1562 C CA . GLU A 1 186 ? -13.537 2.967 -6.752 1.00 91.69 186 GLU A CA 1
ATOM 1563 C C . GLU A 1 186 ? -12.210 2.418 -7.283 1.00 91.69 186 GLU A C 1
ATOM 1565 O O . GLU A 1 186 ? -11.998 2.385 -8.496 1.00 91.69 186 GLU A O 1
ATOM 1570 N N . TRP A 1 187 ? -11.310 1.964 -6.403 1.00 91.31 187 TRP A N 1
ATOM 1571 C CA . TRP A 1 187 ? -9.960 1.607 -6.845 1.00 91.31 187 TRP A CA 1
ATOM 1572 C C . TRP A 1 187 ? -9.336 0.400 -6.145 1.00 91.31 187 TRP A C 1
ATOM 1574 O O . TRP A 1 187 ? -8.567 -0.310 -6.800 1.00 91.31 187 TRP A O 1
ATOM 1584 N N . ILE A 1 188 ? -9.637 0.124 -4.868 1.00 91.31 188 ILE A N 1
ATOM 1585 C CA . ILE A 1 188 ? -8.923 -0.925 -4.110 1.00 91.31 188 ILE A CA 1
ATOM 1586 C C . ILE A 1 188 ? -9.158 -2.302 -4.729 1.00 91.31 188 ILE A C 1
ATOM 1588 O O . ILE A 1 188 ? -8.205 -3.062 -4.897 1.00 91.31 188 ILE A O 1
ATOM 1592 N N . ARG A 1 189 ? -10.403 -2.624 -5.113 1.00 87.25 189 ARG A N 1
ATOM 1593 C CA . ARG A 1 189 ? -10.715 -3.919 -5.743 1.00 87.25 189 ARG A CA 1
ATOM 1594 C C . ARG A 1 189 ? -9.898 -4.158 -7.019 1.00 87.25 189 ARG A C 1
ATOM 1596 O O . ARG A 1 189 ? -9.470 -5.279 -7.262 1.00 87.25 189 ARG A O 1
ATOM 1603 N N . ILE A 1 190 ? -9.623 -3.093 -7.775 1.00 83.75 190 ILE A N 1
ATOM 1604 C CA . ILE A 1 190 ? -8.828 -3.129 -9.010 1.00 83.75 190 ILE A CA 1
ATOM 1605 C C . ILE A 1 190 ? -7.333 -3.234 -8.683 1.00 83.75 190 ILE A C 1
ATOM 1607 O O . ILE A 1 190 ? -6.611 -3.973 -9.334 1.00 83.75 190 ILE A O 1
ATOM 1611 N N . ALA A 1 191 ? -6.847 -2.517 -7.666 1.00 84.56 191 ALA A N 1
ATOM 1612 C CA . ALA A 1 191 ? -5.427 -2.509 -7.305 1.00 84.56 191 ALA A CA 1
ATOM 1613 C C . ALA A 1 191 ? -4.944 -3.811 -6.646 1.00 84.56 191 ALA A C 1
ATOM 1615 O O . ALA A 1 191 ? -3.755 -4.116 -6.688 1.00 84.56 191 ALA A O 1
ATOM 1616 N N . VAL A 1 192 ? -5.849 -4.566 -6.022 1.00 83.00 192 VAL A N 1
ATOM 1617 C CA . VAL A 1 192 ? -5.535 -5.853 -5.382 1.00 83.00 192 VAL A CA 1
ATOM 1618 C C . VAL A 1 192 ? -5.663 -7.031 -6.352 1.00 83.00 192 VAL A C 1
ATOM 1620 O O . VAL A 1 192 ? -4.952 -8.018 -6.177 1.00 83.00 192 VAL A O 1
ATOM 1623 N N . GLY A 1 193 ? -6.510 -6.927 -7.381 1.00 76.88 193 GLY A N 1
ATOM 1624 C CA . GLY A 1 193 ? -6.742 -7.992 -8.366 1.00 76.88 193 GLY A CA 1
ATOM 1625 C C . GLY A 1 193 ? -5.461 -8.614 -8.948 1.00 76.88 193 GLY A C 1
ATOM 1626 O O . GLY A 1 193 ? -5.313 -9.837 -8.872 1.00 76.88 193 GLY A O 1
ATOM 1627 N N . PRO A 1 194 ? -4.480 -7.812 -9.408 1.00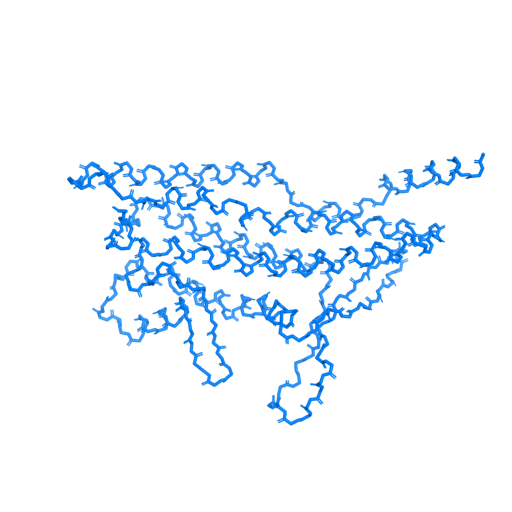 75.81 194 PRO A N 1
ATOM 1628 C CA . PRO A 1 194 ? -3.256 -8.348 -9.999 1.00 75.81 194 PRO A CA 1
ATOM 1629 C C . PRO A 1 194 ? -2.435 -9.201 -9.033 1.00 75.81 194 PRO A C 1
ATOM 1631 O O . PRO A 1 194 ? -1.868 -10.214 -9.430 1.00 75.81 194 PRO A O 1
ATOM 1634 N N . ARG A 1 195 ? -2.416 -8.862 -7.735 1.00 78.88 195 ARG A N 1
ATOM 1635 C CA . ARG A 1 195 ? -1.742 -9.677 -6.709 1.00 78.88 195 ARG A CA 1
ATOM 1636 C C . ARG A 1 195 ? -2.325 -11.083 -6.641 1.00 78.88 195 ARG A C 1
ATOM 1638 O O . ARG A 1 195 ? -1.570 -12.040 -6.482 1.00 78.88 195 ARG A O 1
ATOM 1645 N N . ASP A 1 196 ? -3.649 -11.206 -6.698 1.00 69.81 196 ASP A N 1
ATOM 1646 C CA . ASP A 1 196 ? -4.305 -12.511 -6.611 1.00 69.81 196 ASP A CA 1
ATOM 1647 C C . ASP A 1 196 ? -3.970 -13.360 -7.835 1.00 69.81 196 ASP A C 1
ATOM 1649 O O . ASP A 1 196 ? -3.746 -14.561 -7.692 1.00 69.81 196 ASP A O 1
ATOM 1653 N N . MET A 1 197 ? -3.807 -12.744 -9.008 1.00 69.00 197 MET A N 1
ATOM 1654 C CA . MET A 1 197 ? -3.310 -13.473 -10.164 1.00 69.00 197 MET A CA 1
ATOM 1655 C C . MET A 1 197 ? -1.857 -13.922 -10.049 1.00 69.00 197 MET A C 1
ATOM 1657 O O . MET A 1 197 ? -1.579 -15.077 -10.351 1.00 69.00 197 MET A O 1
ATOM 1661 N N . ILE A 1 198 ? -0.950 -13.049 -9.608 1.00 71.44 198 ILE A N 1
ATOM 1662 C CA . ILE A 1 198 ? 0.480 -13.378 -9.469 1.00 71.44 198 ILE A CA 1
ATOM 1663 C C . ILE A 1 198 ? 0.665 -14.593 -8.553 1.00 71.44 198 ILE A C 1
ATOM 1665 O O . ILE A 1 198 ? 1.530 -15.433 -8.772 1.00 71.44 198 ILE A O 1
ATOM 1669 N N . ILE A 1 199 ? -0.159 -14.696 -7.508 1.00 68.81 199 ILE A N 1
ATOM 1670 C CA . ILE A 1 199 ? -0.037 -15.752 -6.499 1.00 68.81 199 ILE A CA 1
ATOM 1671 C C . ILE A 1 199 ? -0.746 -17.044 -6.904 1.00 68.81 199 ILE A C 1
ATOM 1673 O O . ILE A 1 199 ? -0.321 -18.117 -6.478 1.00 68.81 199 ILE A O 1
ATOM 1677 N N . HIS A 1 200 ? -1.827 -16.961 -7.683 1.00 63.25 200 HIS A N 1
ATOM 1678 C CA . HIS A 1 200 ? -2.662 -18.123 -8.001 1.00 63.25 200 HIS A CA 1
ATOM 1679 C C . HIS A 1 200 ? -2.538 -18.627 -9.441 1.00 63.25 200 HIS A C 1
ATOM 1681 O O . HIS A 1 200 ? -2.888 -19.779 -9.692 1.00 63.25 200 HIS A O 1
ATOM 1687 N N . TYR A 1 201 ? -2.051 -17.803 -10.367 1.00 67.06 201 TYR A N 1
ATOM 1688 C CA . TYR A 1 201 ? -2.002 -18.109 -11.794 1.00 67.06 201 TYR A CA 1
ATOM 1689 C C . TYR A 1 201 ? -0.598 -17.886 -12.372 1.00 67.06 201 TYR A C 1
ATOM 1691 O O . TYR A 1 201 ? 0.215 -18.804 -12.327 1.00 67.06 201 TYR A O 1
ATOM 1699 N N . ASN A 1 202 ? -0.316 -16.704 -12.933 1.00 66.88 202 ASN A N 1
ATOM 1700 C CA . ASN A 1 202 ? 0.881 -16.438 -13.736 1.00 66.88 202 ASN A CA 1
ATOM 1701 C C . ASN A 1 202 ? 1.516 -15.085 -13.397 1.00 66.88 202 ASN A C 1
ATOM 1703 O O . ASN A 1 202 ? 0.848 -14.181 -12.893 1.00 66.88 202 ASN A O 1
ATOM 1707 N N . ASP A 1 203 ? 2.796 -14.949 -13.749 1.00 70.38 203 ASP A N 1
ATOM 1708 C CA . ASP A 1 203 ? 3.503 -13.667 -13.770 1.00 70.38 203 ASP A CA 1
ATOM 1709 C C . ASP A 1 203 ? 2.993 -12.745 -14.893 1.00 70.38 203 ASP A C 1
ATOM 1711 O O . ASP A 1 203 ? 2.369 -13.189 -15.861 1.00 70.38 203 ASP A O 1
ATOM 1715 N N . PHE A 1 204 ? 3.291 -11.447 -14.779 1.00 71.38 204 PHE A N 1
ATOM 1716 C CA . PHE A 1 204 ? 2.992 -10.477 -15.833 1.00 71.38 204 PHE A CA 1
ATOM 1717 C C . PHE A 1 204 ? 3.761 -10.770 -17.121 1.00 71.38 204 PHE A C 1
ATOM 1719 O O . PHE A 1 204 ? 4.935 -11.144 -17.109 1.00 71.38 204 PHE A O 1
ATOM 1726 N N . TYR A 1 205 ? 3.114 -10.485 -18.246 1.00 74.00 205 TYR A N 1
ATOM 1727 C CA . TYR A 1 205 ? 3.778 -10.377 -19.538 1.00 74.00 205 TYR A CA 1
ATOM 1728 C C . TYR A 1 205 ? 4.196 -8.924 -19.795 1.00 74.00 205 TYR A C 1
ATOM 1730 O O . TYR A 1 205 ? 3.452 -8.001 -19.478 1.00 74.00 205 TYR A O 1
ATOM 1738 N N . THR A 1 206 ? 5.357 -8.692 -20.408 1.00 76.62 206 THR A N 1
ATOM 1739 C CA . THR A 1 206 ? 5.838 -7.333 -20.699 1.00 76.62 206 THR A CA 1
ATOM 1740 C C . THR A 1 206 ? 5.658 -6.982 -22.173 1.00 76.62 206 THR A C 1
ATOM 1742 O O . THR A 1 206 ? 6.196 -7.652 -23.054 1.00 76.62 206 THR A O 1
ATOM 1745 N N . LYS A 1 207 ? 4.975 -5.867 -22.451 1.00 80.00 207 LYS A N 1
ATOM 1746 C CA . LYS A 1 207 ? 4.976 -5.196 -23.760 1.00 80.00 207 LYS A CA 1
ATOM 1747 C C . LYS A 1 207 ? 5.771 -3.898 -23.671 1.00 80.00 207 LYS A C 1
ATOM 1749 O O . LYS A 1 207 ? 5.693 -3.199 -22.672 1.00 80.00 207 LYS A O 1
ATOM 1754 N N . TYR A 1 208 ? 6.489 -3.525 -24.724 1.00 78.50 208 TYR A N 1
ATOM 1755 C CA . TYR A 1 208 ? 7.255 -2.276 -24.742 1.00 78.50 208 TYR A CA 1
ATOM 1756 C C . TYR A 1 208 ? 6.534 -1.161 -25.489 1.00 78.50 208 TYR A C 1
ATOM 1758 O O . TYR A 1 208 ? 5.939 -1.382 -26.546 1.00 78.50 208 TYR A O 1
ATOM 1766 N N . GLN A 1 209 ? 6.622 0.051 -24.944 1.00 78.19 209 GLN A N 1
ATOM 1767 C CA . GLN A 1 209 ? 6.226 1.276 -25.627 1.00 78.19 209 GLN A CA 1
ATOM 1768 C C . GLN A 1 209 ? 7.459 2.114 -25.965 1.00 78.19 209 GLN A C 1
ATOM 1770 O O . GLN A 1 209 ? 8.369 2.265 -25.149 1.00 78.19 209 GLN A O 1
ATOM 1775 N N . HIS A 1 210 ? 7.451 2.667 -27.179 1.00 76.81 210 HIS A N 1
ATOM 1776 C CA . HIS A 1 210 ? 8.523 3.480 -27.750 1.00 76.81 210 HIS A CA 1
ATOM 1777 C C . HIS A 1 210 ? 7.977 4.871 -28.107 1.00 76.81 210 HIS A C 1
ATOM 1779 O O . HIS A 1 210 ? 7.595 5.109 -29.256 1.00 76.81 210 HIS A O 1
ATOM 1785 N N . PRO A 1 211 ? 7.839 5.783 -27.132 1.00 70.62 211 PRO A N 1
ATOM 1786 C CA . PRO A 1 211 ? 7.530 7.180 -27.419 1.00 70.62 211 PRO A CA 1
ATOM 1787 C C . PRO A 1 211 ? 8.594 7.838 -28.316 1.00 70.62 211 PRO A C 1
ATOM 1789 O O . PRO A 1 211 ? 9.750 7.424 -28.377 1.00 70.62 211 PRO A O 1
ATOM 1792 N N . ILE A 1 212 ? 8.192 8.917 -28.993 1.00 66.94 212 ILE A N 1
ATOM 1793 C CA . ILE A 1 212 ? 9.018 9.660 -29.966 1.00 66.94 212 ILE A CA 1
ATOM 1794 C C . ILE A 1 212 ? 10.275 10.282 -29.323 1.00 66.94 212 ILE A C 1
ATOM 1796 O O . ILE A 1 212 ? 11.256 10.552 -30.007 1.00 66.94 212 ILE A O 1
ATOM 1800 N N . ASP A 1 213 ? 10.280 10.476 -28.005 1.00 69.69 213 ASP A N 1
ATOM 1801 C CA . ASP A 1 213 ? 11.385 11.085 -27.252 1.00 69.69 213 ASP A CA 1
ATOM 1802 C C . ASP A 1 213 ? 12.556 10.135 -26.941 1.00 69.69 213 ASP A C 1
ATOM 1804 O O . ASP A 1 213 ? 13.445 10.482 -26.164 1.00 69.69 213 ASP A O 1
ATOM 1808 N N . GLY A 1 214 ? 12.577 8.945 -27.550 1.00 64.25 214 GLY A N 1
ATOM 1809 C CA . GLY A 1 214 ? 13.677 7.989 -27.418 1.00 64.25 214 GLY A CA 1
ATOM 1810 C C . GLY A 1 214 ? 13.670 7.203 -26.107 1.00 64.25 214 GLY A C 1
ATOM 1811 O O . GLY A 1 214 ? 14.607 6.448 -25.845 1.00 64.25 214 GLY A O 1
ATOM 1812 N N . ARG A 1 215 ? 12.627 7.342 -25.278 1.00 68.81 215 ARG A N 1
ATOM 1813 C CA . ARG A 1 215 ? 12.422 6.456 -24.129 1.00 68.81 215 ARG A CA 1
ATOM 1814 C C . ARG A 1 215 ? 11.907 5.096 -24.594 1.00 68.81 215 ARG A C 1
ATOM 1816 O O . ARG A 1 215 ? 11.232 4.970 -25.613 1.00 68.81 215 ARG A O 1
ATOM 1823 N N . ILE A 1 216 ? 12.177 4.082 -23.785 1.00 71.44 216 ILE A N 1
ATOM 1824 C CA . ILE A 1 216 ? 11.498 2.792 -23.834 1.00 71.44 216 ILE A CA 1
ATOM 1825 C C . ILE A 1 216 ? 11.000 2.495 -22.427 1.00 71.44 216 ILE A C 1
ATOM 1827 O O . ILE A 1 216 ? 11.732 2.686 -21.455 1.00 71.44 216 ILE A O 1
ATOM 1831 N N . PHE A 1 217 ? 9.755 2.057 -22.294 1.00 71.88 217 PHE A N 1
ATOM 1832 C CA . PHE A 1 217 ? 9.275 1.577 -21.004 1.00 71.88 217 PHE A CA 1
ATOM 1833 C C . PHE A 1 217 ? 8.407 0.331 -21.159 1.00 71.88 217 PHE A C 1
ATOM 1835 O O . PHE A 1 217 ? 7.689 0.197 -22.158 1.00 71.88 217 PHE A O 1
ATOM 1842 N N . PRO A 1 218 ? 8.497 -0.596 -20.191 1.00 78.00 218 PRO A N 1
ATOM 1843 C CA . PRO A 1 218 ? 7.630 -1.747 -20.133 1.00 78.00 218 PRO A CA 1
ATOM 1844 C C . PRO A 1 218 ? 6.224 -1.318 -19.707 1.00 78.00 218 PRO A C 1
ATOM 1846 O O . PRO A 1 218 ? 6.019 -0.414 -18.891 1.00 78.00 218 PRO A O 1
ATOM 1849 N N . VAL A 1 219 ? 5.255 -2.006 -20.280 1.00 79.00 219 VAL A N 1
ATOM 1850 C CA . VAL A 1 219 ? 3.869 -2.074 -19.855 1.00 79.00 219 VAL A CA 1
ATOM 1851 C C . VAL A 1 219 ? 3.655 -3.509 -19.403 1.00 79.00 219 VAL A C 1
ATOM 1853 O O . VAL A 1 219 ? 3.830 -4.439 -20.195 1.00 79.00 219 VAL A O 1
ATOM 1856 N N . HIS A 1 220 ? 3.334 -3.680 -18.125 1.00 80.56 220 HIS A N 1
ATOM 1857 C CA . HIS A 1 220 ? 3.129 -4.989 -17.518 1.00 80.56 220 HIS A CA 1
ATOM 1858 C C . HIS A 1 220 ? 1.664 -5.381 -17.703 1.00 80.56 220 HIS A C 1
ATOM 1860 O O . HIS A 1 220 ? 0.768 -4.690 -17.224 1.00 80.56 220 HIS A O 1
ATOM 1866 N N . LEU A 1 221 ? 1.441 -6.452 -18.457 1.00 69.44 221 LEU A N 1
ATOM 1867 C CA . LEU A 1 221 ? 0.140 -6.942 -18.880 1.00 69.44 221 LEU A CA 1
ATOM 1868 C C . LEU A 1 221 ? -0.279 -8.121 -18.014 1.00 69.44 221 LEU A C 1
ATOM 1870 O O . LEU A 1 221 ? 0.429 -9.127 -17.901 1.00 69.44 221 LEU A O 1
ATOM 1874 N N . GLU A 1 222 ? -1.463 -7.991 -17.432 1.00 64.12 222 GLU A N 1
ATOM 1875 C CA . GLU A 1 222 ? -2.190 -9.089 -16.808 1.00 64.12 222 GLU A CA 1
ATOM 1876 C C . GLU A 1 222 ? -2.762 -9.980 -17.922 1.00 64.12 222 GLU A C 1
ATOM 1878 O O . GLU A 1 222 ? -3.755 -9.640 -18.559 1.00 64.12 222 GLU A O 1
ATOM 1883 N N . ILE A 1 223 ? -2.097 -11.107 -18.204 1.00 59.75 223 ILE A N 1
ATOM 1884 C CA . ILE A 1 223 ? -2.583 -12.120 -19.151 1.00 59.75 223 ILE A CA 1
ATOM 1885 C C . ILE A 1 223 ? -2.966 -13.374 -18.366 1.00 59.75 223 ILE A C 1
ATOM 1887 O O . ILE A 1 223 ? -2.129 -13.990 -17.702 1.00 59.75 223 ILE A O 1
ATOM 1891 N N . ARG A 1 224 ? -4.229 -13.794 -18.469 1.00 55.28 224 ARG A N 1
ATOM 1892 C CA . ARG A 1 224 ? -4.651 -15.126 -18.025 1.00 55.28 224 ARG A CA 1
ATOM 1893 C C . ARG A 1 224 ? -4.322 -16.114 -19.143 1.00 55.28 224 ARG A C 1
ATOM 1895 O O . ARG A 1 224 ? -4.971 -16.116 -20.173 1.00 55.28 224 ARG A O 1
ATOM 1902 N N . THR A 1 225 ? -3.306 -16.958 -18.962 1.00 43.31 225 THR A N 1
ATOM 1903 C CA . THR A 1 225 ? -2.868 -17.927 -19.995 1.00 43.31 225 THR A CA 1
ATOM 1904 C C . THR A 1 225 ? -3.923 -18.992 -20.324 1.00 43.31 225 THR A C 1
ATOM 1906 O O . THR A 1 225 ? -3.814 -19.675 -21.338 1.00 43.31 225 THR A O 1
ATOM 1909 N N . PHE A 1 226 ? -4.946 -19.138 -19.480 1.00 45.56 226 PHE A N 1
ATOM 1910 C CA . PHE A 1 226 ? -6.123 -19.953 -19.753 1.00 45.56 226 PHE A CA 1
ATOM 1911 C C . PHE A 1 226 ? -7.306 -19.019 -20.006 1.00 45.56 226 PHE A C 1
ATOM 1913 O O . PHE A 1 226 ? -8.078 -18.723 -19.094 1.00 45.56 226 PHE A O 1
ATOM 1920 N N . ASP A 1 227 ? -7.421 -18.539 -21.242 1.00 43.50 227 ASP A N 1
ATOM 1921 C CA . ASP A 1 227 ? -8.701 -18.084 -21.772 1.00 43.50 227 ASP A CA 1
ATOM 1922 C C . ASP A 1 227 ? -9.625 -19.308 -21.790 1.00 43.50 227 ASP A C 1
ATOM 1924 O O . ASP A 1 227 ? -9.563 -20.134 -22.701 1.00 43.50 227 ASP A O 1
ATOM 1928 N N . ASP A 1 228 ? -10.444 -19.479 -20.754 1.00 43.31 228 ASP A N 1
ATOM 1929 C CA . ASP A 1 228 ? -11.680 -20.230 -20.918 1.00 43.31 228 ASP A CA 1
ATOM 1930 C C . ASP A 1 228 ? -12.709 -19.233 -21.469 1.00 43.31 228 ASP A C 1
ATOM 1932 O O . ASP A 1 228 ? -13.183 -18.374 -20.717 1.00 43.31 228 ASP A O 1
ATOM 1936 N N . PRO A 1 229 ? -13.050 -19.292 -22.770 1.00 41.47 229 PRO A N 1
ATOM 1937 C CA . PRO A 1 229 ? -14.006 -18.373 -23.382 1.00 41.47 229 PRO A CA 1
ATOM 1938 C C . PRO A 1 229 ? -15.423 -18.478 -22.784 1.00 41.47 229 PRO A C 1
ATOM 1940 O O . PRO A 1 229 ? -16.312 -17.745 -23.215 1.00 41.47 229 PRO A O 1
ATOM 1943 N N . TYR A 1 230 ? -15.651 -19.369 -21.809 1.00 42.97 230 TYR A N 1
ATOM 1944 C CA . TYR A 1 230 ? -16.930 -19.582 -21.136 1.00 42.97 230 TYR A CA 1
ATOM 1945 C C . TYR A 1 230 ? -16.980 -19.180 -19.655 1.00 42.97 230 TYR A C 1
ATOM 1947 O O . TYR A 1 230 ? -18.045 -19.317 -19.047 1.00 42.97 230 TYR A O 1
ATOM 1955 N N . ILE A 1 231 ? -15.906 -18.655 -19.055 1.00 44.78 231 ILE A N 1
ATOM 1956 C CA . ILE A 1 231 ? -15.964 -18.194 -17.657 1.00 44.78 231 ILE A CA 1
ATOM 1957 C C . ILE A 1 231 ? -16.383 -16.720 -17.625 1.00 44.78 231 ILE A C 1
ATOM 1959 O O . ILE A 1 231 ? -15.555 -15.818 -17.653 1.00 44.78 231 ILE A O 1
ATOM 1963 N N . ASP A 1 232 ? -17.705 -16.530 -17.569 1.00 42.19 232 ASP A N 1
ATOM 1964 C CA . ASP A 1 232 ? -18.428 -15.297 -17.228 1.00 42.19 232 ASP A CA 1
ATOM 1965 C C . ASP A 1 232 ? -18.045 -14.048 -18.031 1.00 42.19 232 ASP A C 1
ATOM 1967 O O . ASP A 1 232 ? -17.293 -13.223 -17.535 1.00 42.19 232 ASP A O 1
ATOM 1971 N N . GLY A 1 233 ? -18.630 -13.896 -19.230 1.00 39.78 233 GLY A N 1
ATOM 1972 C CA . GLY A 1 233 ? -19.283 -12.683 -19.781 1.00 39.78 233 GLY A CA 1
ATOM 1973 C C . GLY A 1 233 ? -18.636 -11.283 -19.727 1.00 39.78 233 GLY A C 1
ATOM 1974 O O . GLY A 1 233 ? -19.153 -10.369 -20.363 1.00 39.78 233 GLY A O 1
ATOM 1975 N N . GLU A 1 234 ? -17.532 -11.083 -19.028 1.00 37.78 234 GLU A N 1
ATOM 1976 C CA . GLU A 1 234 ? -16.788 -9.846 -18.883 1.00 37.78 234 GLU A CA 1
ATOM 1977 C C . GLU A 1 234 ? -15.400 -10.106 -19.460 1.00 37.78 234 GLU A C 1
ATOM 1979 O O . GLU A 1 234 ? -14.470 -10.535 -18.779 1.00 37.78 234 GLU A O 1
ATOM 1984 N N . TYR A 1 235 ? -15.266 -9.853 -20.761 1.00 36.09 235 TYR A N 1
ATOM 1985 C CA . TYR A 1 235 ? -13.962 -9.638 -21.373 1.00 36.09 235 TYR A CA 1
ATOM 1986 C C . TYR A 1 235 ? -13.373 -8.380 -20.715 1.00 36.09 235 TYR A C 1
ATOM 1988 O O . TYR A 1 235 ? -13.637 -7.256 -21.140 1.00 36.09 235 TYR A O 1
ATOM 1996 N N . VAL A 1 236 ? -12.660 -8.547 -19.602 1.00 45.81 236 VAL A N 1
ATOM 1997 C CA . VAL A 1 236 ? -11.909 -7.454 -18.986 1.00 45.81 236 VAL A CA 1
ATOM 1998 C C . VAL A 1 236 ? -10.642 -7.315 -19.816 1.00 45.81 236 VAL A C 1
ATOM 2000 O O . VAL A 1 236 ? -9.810 -8.222 -19.819 1.00 45.81 236 VAL A O 1
ATOM 2003 N N . GLU A 1 237 ? -10.520 -6.224 -20.576 1.00 42.94 237 GLU A N 1
ATOM 2004 C CA . GLU A 1 237 ? -9.272 -5.914 -21.281 1.00 42.94 237 GLU A CA 1
ATOM 2005 C C . GLU A 1 237 ? -8.085 -6.019 -20.302 1.00 42.94 237 GLU A C 1
ATOM 2007 O O . GLU A 1 237 ? -8.215 -5.580 -19.151 1.00 42.94 237 GLU A O 1
ATOM 2012 N N . PRO A 1 238 ? -6.937 -6.590 -20.724 1.00 54.50 238 PRO A N 1
ATOM 2013 C CA . PRO A 1 238 ? -5.739 -6.634 -19.896 1.00 54.50 238 PRO A CA 1
ATOM 2014 C C . PRO A 1 238 ? -5.447 -5.242 -19.343 1.00 54.50 238 PRO A C 1
ATOM 2016 O O . PRO A 1 238 ? -5.360 -4.273 -20.097 1.00 54.50 238 PRO A O 1
ATOM 2019 N N . CYS A 1 239 ? -5.313 -5.121 -18.024 1.00 62.28 239 CYS A N 1
ATOM 2020 C CA . CYS A 1 239 ? -4.931 -3.846 -17.442 1.00 62.28 239 CYS A CA 1
ATOM 2021 C C . CYS A 1 239 ? -3.451 -3.581 -17.751 1.00 62.28 239 CYS A C 1
ATOM 2023 O O . CYS A 1 239 ? -2.568 -4.320 -17.316 1.00 62.28 239 CYS A O 1
ATOM 2025 N N . ASP A 1 240 ? -3.189 -2.509 -18.496 1.00 78.12 240 ASP A N 1
ATOM 2026 C CA . ASP A 1 240 ? -1.846 -2.031 -18.812 1.00 78.12 240 ASP A CA 1
ATOM 2027 C C . ASP A 1 240 ? -1.226 -1.360 -17.579 1.00 78.12 240 ASP A C 1
ATOM 2029 O O . ASP A 1 240 ? -1.555 -0.220 -17.254 1.00 78.12 240 ASP A O 1
ATOM 2033 N N . TYR A 1 241 ? -0.283 -2.006 -16.894 1.00 82.19 241 TYR A N 1
ATOM 2034 C CA . TYR A 1 241 ? 0.419 -1.387 -15.768 1.00 82.19 241 TYR A CA 1
ATOM 2035 C C . TYR A 1 241 ? 1.731 -0.758 -16.228 1.00 82.19 241 TYR A C 1
ATOM 2037 O O . TYR A 1 241 ? 2.768 -1.409 -16.310 1.00 82.19 241 TYR A O 1
ATOM 2045 N N . ASN A 1 242 ? 1.692 0.540 -16.528 1.00 87.62 242 ASN A N 1
ATOM 2046 C CA . ASN A 1 242 ? 2.895 1.349 -16.729 1.00 87.62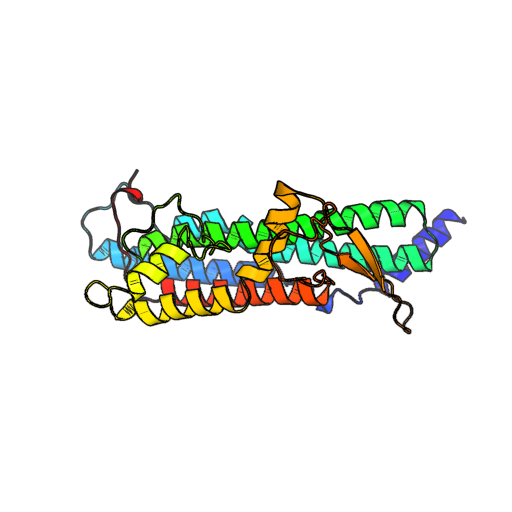 242 ASN A CA 1
ATOM 2047 C C . ASN A 1 242 ? 3.286 2.101 -15.443 1.00 87.62 242 ASN A C 1
ATOM 2049 O O . ASN A 1 242 ? 2.538 2.148 -14.465 1.00 87.62 242 ASN A O 1
ATOM 2053 N N . TYR A 1 243 ? 4.449 2.756 -15.462 1.00 89.38 243 TYR A N 1
ATOM 2054 C CA . TYR A 1 243 ? 4.985 3.476 -14.302 1.00 89.38 243 TYR A CA 1
ATOM 2055 C C . TYR A 1 243 ? 4.036 4.547 -13.728 1.00 89.38 243 TYR A C 1
ATOM 2057 O O . TYR A 1 243 ? 4.019 4.754 -12.516 1.00 89.38 243 TYR A O 1
ATOM 2065 N N . LYS A 1 244 ? 3.222 5.210 -14.566 1.00 90.25 244 LYS A N 1
ATOM 2066 C CA . LYS A 1 244 ? 2.255 6.223 -14.108 1.00 90.25 244 LYS A CA 1
ATOM 2067 C C . LYS A 1 244 ? 1.094 5.584 -13.363 1.00 90.25 244 LYS A C 1
ATOM 2069 O O . LYS A 1 244 ? 0.668 6.115 -12.345 1.00 90.25 244 LYS A O 1
ATOM 2074 N N . ILE A 1 245 ? 0.604 4.449 -13.856 1.00 89.62 245 ILE A N 1
ATOM 2075 C CA . ILE A 1 245 ? -0.492 3.712 -13.221 1.00 89.62 245 ILE A CA 1
ATOM 2076 C C . ILE A 1 245 ? -0.020 3.126 -11.889 1.00 89.62 245 ILE A C 1
ATOM 2078 O O . ILE A 1 245 ? -0.713 3.276 -10.887 1.00 89.62 245 ILE A O 1
ATOM 2082 N N . LEU A 1 246 ? 1.187 2.549 -11.838 1.00 92.88 246 LEU A N 1
ATOM 2083 C CA . LEU A 1 246 ? 1.789 2.071 -10.587 1.00 92.88 246 LEU A CA 1
ATOM 2084 C C . LEU A 1 246 ? 1.934 3.205 -9.561 1.00 92.88 246 LEU A C 1
ATOM 2086 O O . LEU A 1 246 ? 1.509 3.055 -8.415 1.00 92.88 246 LEU A O 1
ATOM 2090 N N . TYR A 1 247 ? 2.463 4.358 -9.987 1.00 95.06 247 TYR A N 1
ATOM 2091 C CA . TYR A 1 247 ? 2.543 5.555 -9.148 1.00 95.06 247 TYR A CA 1
ATOM 2092 C C . TYR A 1 247 ? 1.162 5.985 -8.640 1.00 95.06 247 TYR A C 1
ATOM 2094 O O . TYR A 1 247 ? 0.987 6.187 -7.443 1.00 95.06 247 TYR A O 1
ATOM 2102 N N . GLN A 1 248 ? 0.163 6.064 -9.524 1.00 94.44 248 GLN A N 1
ATOM 2103 C CA . GLN A 1 248 ? -1.197 6.453 -9.159 1.00 94.44 248 GLN A CA 1
ATOM 2104 C C . GLN A 1 248 ? -1.800 5.506 -8.115 1.00 94.44 248 GLN A C 1
ATOM 2106 O O . GLN A 1 248 ? -2.391 5.978 -7.148 1.00 94.44 248 GLN A O 1
ATOM 2111 N N . LYS A 1 249 ? -1.628 4.185 -8.257 1.00 94.00 249 LYS A N 1
ATOM 2112 C CA . LYS A 1 249 ? -2.139 3.213 -7.273 1.00 94.00 249 LYS A CA 1
ATOM 2113 C C . LYS A 1 249 ? -1.475 3.358 -5.907 1.00 94.00 249 LYS A C 1
ATOM 2115 O O . LYS A 1 249 ? -2.155 3.257 -4.890 1.00 94.00 249 LYS A O 1
ATOM 2120 N N . ILE A 1 250 ? -0.173 3.629 -5.872 1.00 96.75 250 ILE A N 1
ATOM 2121 C CA . ILE A 1 250 ? 0.546 3.878 -4.616 1.00 96.75 250 ILE A CA 1
ATOM 2122 C C . ILE A 1 250 ? 0.126 5.217 -4.000 1.00 96.75 250 ILE A C 1
ATOM 2124 O O . ILE A 1 250 ? -0.033 5.306 -2.784 1.00 96.75 250 ILE A O 1
ATOM 2128 N N . HIS A 1 251 ? -0.125 6.238 -4.818 1.00 96.38 251 HIS A N 1
ATOM 2129 C CA . HIS A 1 251 ? -0.641 7.521 -4.351 1.00 96.38 251 HIS A CA 1
ATOM 2130 C C . HIS A 1 251 ? -2.022 7.376 -3.708 1.00 96.38 251 HIS A C 1
ATOM 2132 O O . HIS A 1 251 ? -2.181 7.747 -2.549 1.00 96.38 251 HIS A O 1
ATOM 2138 N N . GLN A 1 252 ? -2.962 6.723 -4.400 1.00 96.69 252 GLN A N 1
ATOM 2139 C CA . GLN A 1 252 ? -4.297 6.415 -3.876 1.00 96.69 252 GLN A CA 1
ATOM 2140 C C . GLN A 1 252 ? -4.226 5.613 -2.567 1.00 96.69 252 GLN A C 1
ATOM 2142 O O . GLN A 1 252 ? -4.964 5.891 -1.623 1.00 96.69 252 GLN A O 1
ATOM 2147 N N . LEU A 1 253 ? -3.301 4.648 -2.472 1.00 97.75 253 LEU A N 1
ATOM 2148 C CA . LEU A 1 253 ? -3.074 3.888 -1.242 1.00 97.75 253 LEU A CA 1
ATOM 2149 C C . LEU A 1 253 ? -2.632 4.780 -0.079 1.00 97.75 253 LEU A C 1
ATOM 2151 O O . LEU A 1 253 ? -3.140 4.613 1.030 1.00 97.75 253 LEU A O 1
ATOM 2155 N N . TYR A 1 254 ? -1.698 5.705 -0.305 1.00 97.94 254 TYR A N 1
ATOM 2156 C CA . TYR A 1 254 ? -1.236 6.603 0.750 1.00 97.94 254 TYR A CA 1
ATOM 2157 C C . TYR A 1 254 ? -2.289 7.639 1.138 1.00 97.94 254 TYR A C 1
ATOM 2159 O O . TYR A 1 254 ? -2.476 7.861 2.331 1.00 97.94 254 TYR A O 1
ATOM 2167 N N . GLU A 1 255 ? -3.026 8.215 0.187 1.00 96.62 255 GLU A N 1
ATOM 2168 C CA . GLU A 1 255 ? -4.154 9.1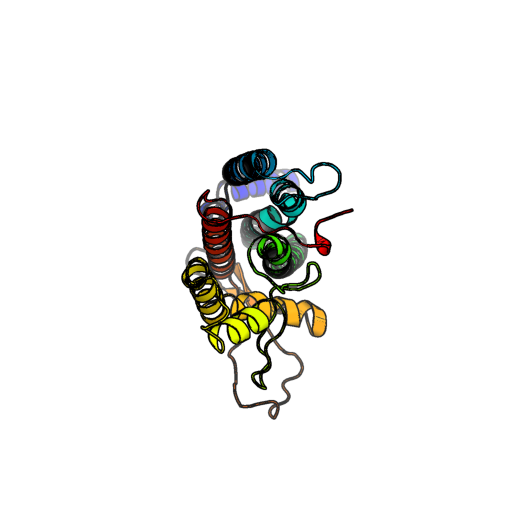06 0.491 1.00 96.62 255 GLU A CA 1
ATOM 2169 C C . GLU A 1 255 ? -5.207 8.398 1.351 1.00 96.62 255 GLU A C 1
ATOM 2171 O O . GLU A 1 255 ? -5.637 8.927 2.380 1.00 96.62 255 GLU A O 1
ATOM 2176 N N . PHE A 1 256 ? -5.554 7.162 0.989 1.00 97.50 256 PHE A N 1
ATOM 2177 C CA . PHE A 1 256 ? -6.453 6.311 1.762 1.00 97.50 256 PHE A CA 1
ATOM 2178 C C . PHE A 1 256 ? -5.920 6.032 3.171 1.00 97.50 256 PHE A C 1
ATOM 2180 O O . PHE A 1 256 ? -6.609 6.254 4.171 1.00 97.50 256 PHE A O 1
ATOM 2187 N N . PHE A 1 257 ? -4.672 5.571 3.265 1.00 97.19 257 PHE A N 1
ATOM 2188 C CA . PHE A 1 257 ? -4.029 5.219 4.526 1.00 97.19 257 PHE A CA 1
ATOM 2189 C C . PHE A 1 257 ? -3.916 6.416 5.477 1.00 97.19 257 PHE A C 1
ATOM 2191 O O . PHE A 1 257 ? -4.236 6.306 6.665 1.00 97.19 257 PHE A O 1
ATOM 2198 N N . PHE A 1 258 ? -3.481 7.569 4.970 1.00 96.12 258 PHE A N 1
ATOM 2199 C CA . PHE A 1 258 ? -3.319 8.773 5.776 1.00 96.12 258 PHE A CA 1
ATOM 2200 C C . PHE A 1 258 ? -4.653 9.368 6.198 1.00 96.12 258 PHE A C 1
ATOM 2202 O O . PHE A 1 258 ? -4.775 9.780 7.350 1.00 96.12 258 PHE A O 1
ATOM 2209 N N . THR A 1 259 ? -5.667 9.329 5.333 1.00 95.69 259 THR A N 1
ATOM 2210 C CA . THR A 1 259 ? -7.037 9.704 5.706 1.00 95.69 259 THR A CA 1
ATOM 2211 C C . THR A 1 259 ? -7.530 8.845 6.867 1.00 95.69 259 THR A C 1
ATOM 2213 O O . THR A 1 259 ? -7.901 9.374 7.913 1.00 95.69 259 THR A O 1
ATOM 2216 N N . ILE A 1 260 ? -7.449 7.517 6.739 1.00 95.00 260 ILE A N 1
ATOM 2217 C CA . ILE A 1 260 ? -7.904 6.594 7.786 1.00 95.00 260 ILE A CA 1
ATOM 2218 C C . ILE A 1 260 ? -7.157 6.823 9.089 1.00 95.00 260 ILE A C 1
ATOM 2220 O O . ILE A 1 260 ? -7.771 6.940 10.146 1.00 95.00 260 ILE A O 1
ATOM 2224 N N . THR A 1 261 ? -5.830 6.866 9.041 1.00 94.94 261 THR A N 1
ATOM 2225 C CA . THR A 1 261 ? -5.029 6.977 10.262 1.00 94.94 261 THR A CA 1
ATOM 2226 C C . THR A 1 261 ? -5.178 8.344 10.915 1.00 94.94 261 THR A C 1
ATOM 2228 O O . THR A 1 261 ? -5.203 8.414 12.142 1.00 94.94 261 THR A O 1
ATOM 2231 N N . ALA A 1 262 ? -5.375 9.416 10.144 1.00 92.75 262 ALA A N 1
ATOM 2232 C CA . ALA A 1 262 ? -5.741 10.723 10.678 1.00 92.75 262 ALA A CA 1
ATOM 2233 C C . ALA A 1 262 ? -7.108 10.694 11.378 1.00 92.75 262 ALA A C 1
ATOM 2235 O O . ALA A 1 262 ? -7.234 11.262 12.461 1.00 92.75 262 ALA A O 1
ATOM 2236 N N . THR A 1 263 ? -8.105 10.000 10.816 1.00 93.06 263 THR A N 1
ATOM 2237 C CA . THR A 1 263 ? -9.420 9.830 11.453 1.00 93.06 263 THR A CA 1
ATOM 2238 C C . THR A 1 263 ? -9.324 8.996 12.729 1.00 93.06 263 THR A C 1
ATOM 2240 O O . THR A 1 263 ? -9.803 9.423 13.776 1.00 93.06 263 THR A O 1
ATOM 2243 N N . LEU A 1 264 ? -8.676 7.828 12.674 1.00 93.00 264 LEU A N 1
ATOM 2244 C CA . LEU A 1 264 ? -8.569 6.912 13.814 1.00 93.00 264 LEU A CA 1
ATOM 2245 C C . LEU A 1 264 ? -7.746 7.498 14.969 1.00 93.00 264 LEU A C 1
ATOM 2247 O O . LEU A 1 264 ? -8.073 7.263 16.128 1.00 93.00 264 LEU A O 1
ATOM 2251 N N . SER A 1 265 ? -6.699 8.271 14.664 1.00 92.19 265 SER A N 1
ATOM 2252 C CA . SER A 1 265 ? -5.848 8.919 15.676 1.00 92.19 265 SER A CA 1
ATOM 2253 C C . SER A 1 265 ? -6.421 10.240 16.210 1.00 92.19 265 SER A C 1
ATOM 2255 O O . SER A 1 265 ? -5.824 10.863 17.089 1.00 92.19 265 SER A O 1
ATOM 2257 N N . HIS A 1 266 ? -7.580 10.684 15.710 1.00 89.56 266 HIS A N 1
ATOM 2258 C CA . HIS A 1 266 ? -8.240 11.894 16.190 1.00 89.56 266 HIS A CA 1
ATOM 2259 C C . HIS A 1 266 ? -8.839 11.681 17.596 1.00 89.56 266 HIS A C 1
ATOM 2261 O O . HIS A 1 266 ? -9.523 10.681 17.810 1.00 89.56 266 HIS A O 1
ATOM 2267 N N . PRO A 1 267 ? -8.697 12.618 18.556 1.00 83.31 267 PRO A N 1
ATOM 2268 C CA . PRO A 1 267 ? -9.177 12.439 19.936 1.00 83.31 267 PRO A CA 1
ATOM 2269 C C . PRO A 1 267 ? -10.667 12.090 20.086 1.00 83.31 267 PRO A C 1
ATOM 2271 O O . PRO A 1 267 ? -11.051 11.432 21.047 1.00 83.31 267 PRO A O 1
ATOM 2274 N N . ALA A 1 268 ? -11.509 12.503 19.134 1.00 83.25 268 ALA A N 1
ATOM 2275 C CA . ALA A 1 268 ? -12.932 12.151 19.123 1.00 83.25 268 ALA A CA 1
ATOM 2276 C C . ALA A 1 268 ? -13.192 10.653 18.854 1.00 83.25 268 ALA A C 1
ATOM 2278 O O . ALA A 1 268 ? -14.232 10.130 19.244 1.00 83.25 268 ALA A O 1
ATOM 2279 N N . TYR A 1 269 ? -12.260 9.950 18.204 1.00 85.19 269 TYR A N 1
ATOM 2280 C CA . TYR A 1 269 ? -12.404 8.540 17.855 1.00 85.19 269 TYR A CA 1
ATOM 2281 C C . TYR A 1 269 ? -11.924 7.654 19.011 1.00 85.19 269 TYR A C 1
ATOM 2283 O O . TYR A 1 269 ? -10.735 7.412 19.193 1.00 85.19 269 TYR A O 1
ATOM 2291 N N . LYS A 1 270 ? -12.852 7.184 19.848 1.00 85.25 270 LYS A N 1
ATOM 2292 C CA . LYS A 1 270 ? -12.492 6.484 21.091 1.00 85.25 270 LYS A CA 1
ATOM 2293 C C . LYS A 1 270 ? -11.984 5.061 20.853 1.00 85.25 270 LYS A C 1
ATOM 2295 O O . LYS A 1 270 ? -12.621 4.269 20.153 1.00 85.25 270 LYS A O 1
ATOM 2300 N N . ILE A 1 271 ? -10.881 4.725 21.524 1.00 87.44 271 ILE A N 1
ATOM 2301 C CA . ILE A 1 271 ? -10.337 3.364 21.588 1.00 87.44 271 ILE A CA 1
ATOM 2302 C C . ILE A 1 271 ? -11.324 2.455 22.333 1.00 87.44 271 ILE A C 1
ATOM 2304 O O . ILE A 1 271 ? -11.837 2.785 23.401 1.00 87.44 271 ILE A O 1
ATOM 2308 N N . SER A 1 272 ? -11.557 1.271 21.777 1.00 86.50 272 SER A N 1
ATOM 2309 C CA . SER A 1 272 ? -12.356 0.201 22.359 1.00 86.50 272 SER A CA 1
ATOM 2310 C C . SER A 1 272 ? -11.516 -1.069 22.464 1.00 86.50 272 SER A C 1
ATOM 2312 O O . SER A 1 272 ? -11.235 -1.754 21.478 1.00 86.50 272 SER A O 1
ATOM 2314 N N . LEU A 1 273 ? -11.108 -1.404 23.689 1.00 85.94 273 LEU A N 1
ATOM 2315 C CA . LEU A 1 273 ? -10.402 -2.652 23.950 1.00 85.94 273 LEU A CA 1
ATOM 2316 C C . LEU A 1 273 ? -11.378 -3.828 24.074 1.00 85.94 273 LEU A C 1
ATOM 2318 O O . LEU A 1 273 ? -12.478 -3.709 24.611 1.00 85.94 273 LEU A O 1
ATOM 2322 N N . SER A 1 274 ? -10.952 -4.994 23.594 1.00 84.12 274 SER A N 1
ATOM 2323 C CA . SER A 1 274 ? -11.661 -6.263 23.753 1.00 84.12 274 SER A CA 1
ATOM 2324 C C . SER A 1 274 ? -10.657 -7.350 24.127 1.00 84.12 274 SER A C 1
ATOM 2326 O O . SER A 1 274 ? -9.452 -7.104 24.097 1.00 84.12 274 SER A O 1
ATOM 2328 N N . LYS A 1 275 ? -11.129 -8.560 24.455 1.00 84.81 275 LYS A N 1
ATOM 2329 C CA . LYS A 1 275 ? -10.266 -9.675 24.891 1.00 84.81 275 LYS A CA 1
ATOM 2330 C C . LYS A 1 275 ? -9.092 -9.956 23.941 1.00 84.81 275 LYS A C 1
ATOM 2332 O O . LYS A 1 275 ? -8.049 -10.382 24.406 1.00 84.81 275 LYS A O 1
ATOM 2337 N N . MET A 1 276 ? -9.237 -9.689 22.640 1.00 85.75 276 MET A N 1
ATOM 2338 C CA . MET A 1 276 ? -8.177 -9.935 21.651 1.00 85.75 276 MET A CA 1
ATOM 2339 C C . MET A 1 276 ? -6.988 -8.966 21.732 1.00 85.75 276 MET A C 1
ATOM 2341 O O . MET A 1 276 ? -5.969 -9.230 21.101 1.00 85.75 276 MET A O 1
ATOM 2345 N N . HIS A 1 277 ? -7.124 -7.856 22.464 1.00 89.31 277 HIS A N 1
ATOM 2346 C CA . HIS A 1 277 ? -6.074 -6.847 22.631 1.00 89.31 277 HIS A CA 1
ATOM 2347 C C . HIS A 1 277 ? -5.243 -7.046 23.905 1.00 89.31 277 HIS A C 1
ATOM 2349 O O . HIS A 1 277 ? -4.324 -6.271 24.136 1.00 89.31 277 HIS A O 1
ATOM 2355 N N . TYR A 1 278 ? -5.558 -8.044 24.731 1.00 84.69 278 TYR A N 1
ATOM 2356 C CA . TYR A 1 278 ? -4.808 -8.353 25.948 1.00 84.69 278 TYR A CA 1
ATOM 2357 C C . TYR A 1 278 ? -3.907 -9.574 25.720 1.00 84.69 278 TYR A C 1
ATOM 2359 O O . TYR A 1 278 ? -4.291 -10.487 24.981 1.00 84.69 278 TYR A O 1
ATOM 2367 N N . ILE A 1 279 ? -2.724 -9.559 26.339 1.00 74.62 279 ILE A N 1
ATOM 2368 C CA . ILE A 1 279 ? -1.790 -10.693 26.445 1.00 74.62 279 ILE A CA 1
ATOM 2369 C C . ILE A 1 279 ? -2.087 -11.473 27.727 1.00 74.62 279 ILE A C 1
ATOM 2371 O O . ILE A 1 279 ? -2.345 -10.817 28.764 1.00 74.62 279 ILE A O 1
#

Solvent-accessible surface area (backbone atoms only — not comparable to full-atom values): 15701 Å² total; per-residue (Å²): 108,70,66,57,55,51,50,54,52,48,54,56,35,54,70,73,40,55,81,46,58,84,73,43,65,61,64,66,62,50,51,54,52,51,53,56,50,40,52,35,28,44,55,46,50,55,56,50,56,76,78,46,93,80,73,91,44,66,65,55,65,32,60,55,52,61,71,40,44,66,43,66,47,40,32,51,51,30,46,38,52,33,39,51,45,46,33,50,39,37,44,29,59,78,73,65,39,62,71,60,35,57,53,42,53,53,50,42,53,53,27,53,53,47,28,30,46,25,52,46,49,30,51,27,57,49,32,54,55,45,37,35,67,40,88,91,51,55,75,88,36,40,39,53,52,70,44,94,88,66,53,54,32,45,48,50,32,51,46,56,54,48,70,75,42,66,91,80,53,67,73,90,49,48,66,61,49,49,50,54,53,50,48,35,75,72,44,48,59,66,59,40,47,60,34,56,37,52,76,72,71,48,70,71,46,77,46,80,47,73,57,93,85,76,49,54,46,62,28,37,29,58,60,70,91,73,77,58,96,77,74,64,100,65,88,69,75,62,58,71,44,31,73,65,54,52,49,49,54,50,48,53,49,48,55,52,51,51,52,51,51,54,53,59,37,31,83,89,46,62,83,46,87,54,82,88,38,49,111

pLDDT: mean 82.63, std 14.36, range [36.09, 98.38]

Organism: NCBI:txid33935

Radius of gyration: 22.49 Å; Cα contacts (8 Å, |Δi|>4): 281; chains: 1; bounding box: 70×33×66 Å

Foldseek 3Di:
DVVVVVVVLLVVLLVVQLPLVVLADDLVVVVVLLVVLLVLQVVQVVVVVVVDPDPDFFDGLSNLSVVCVCLLRQLRVLLNQLSSLLSSLLSCVVVVVVVSNVVSVVSNLVSVLSNLVSLQSSQQSVLCNCCFQDPPQDNNFGNWDQDPVRDTGGPLNVLVVCVVPVVPDPPLCVVVSVVSNVLRVPPSNVSNVVNVCVVPAHGWDWDWDQDPVSRIWTFTWDDRPDPPVPDDDDPDHTDTDTSVNSSVSSVSSVVSVSVNSVVCSDSVRHTDDDPNRGD

Secondary structure (DSSP, 8-state):
-HHHHHHHHHHHHHHH--TTGGG---HHHHHHHHHHHHHHHHHHHHHHHHH-S--SSBPPHHHHHHHHHHHHHHHHHHHHHHHHHHHHHHHHHHHT-HHHHHHHHHHHHHHHHHHHHHHHHHHHHHHHHHTTTSTT--TT-----B-TTS-B-HHHHHHHHHHT-GGGS-GGGHHHHHHHHHHIIIIIHHHHHHHHHHHHS-PPEEEEE--TTS--EEEEE---S---TTS-S---PPPEE-HHHHHHHHHHHHHHHHHHHHHHTSTTS-----GGGB-